Protein 1GL4 (pdb70)

InterPro domains:
  IPR000033 LDLR class B repeat [PF00058] (990-1028)
  IPR000033 LDLR class B repeat [PF00058] (1032-1071)
  IPR000033 LDLR class B repeat [PF00058] (1074-1115)
  IPR000033 LDLR class B repeat [PS51120] (988-1030)
  IPR000033 LDLR class B repeat [PS51120] (1031-1073)
  IPR000033 LDLR class B repeat [PS51120] (1074-1118)
  IPR000033 LDLR class B repeat [SM00135] (968-1010)
  IPR000033 LDLR class B repeat [SM00135] (1011-1053)
  IPR000033 LDLR class B repeat [SM00135] (1054-1098)
  IPR000033 LDLR class B repeat [SM00135] (1099-1141)
  IPR000033 LDLR class B repeat [SM00135] (1142-1181)
  IPR000152 EGF-type aspartate/asparagine hydroxylation site [PS00010] (725-736)
  IPR000152 EGF-type aspartate/asparagine hydroxylation site [PS00010] (815-826)
  IPR000716 Thyroglobulin type-1 [PF00086] (847-917)
  IPR000716 Thyroglobulin type-1 [PS00484] (872-901)
  IPR000716 Thyroglobulin type-1 [PS51162] (844-917)
  IPR000716 Thyroglobulin type-1 [SM00211] (873-921)
  IPR000716 Thyroglobulin type-1 [cd00191] (847-917)
  IPR000742 EGF-like domain [PS00022] (1230-1241)
  IPR000742 EGF-like domain [PS01186] (693-706)

GO terms:
  GO:0050840 extracellular matrix binding (F, IDA)
  GO:0005518 collagen binding (F, IDA)
  GO:0071944 cell periphery (C, IDA)
  GO:0005604 basement membrane (C, IDA)
  GO:0031012 extracellular matrix (C, IDA)
  GO:0010811 positive regulation of cell-substrate adhesion (P, IDA)
  GO:0043237 laminin-1 binding (F, IDA)
  GO:0030198 extracellular matrix organization (P, IDA)
  GO:0007160 cell-matrix adhesion (P, IDA)
  GO:0005604 basement membrane (C, TAS)
  GO:0032836 glomerular basement membrane development (P, IMP)
  GO:0005515 protein binding (F, IPI)
  GO:0005604 basement membrane (C, IPI)
  GO:0005576 extracellular region (C, TAS)
  GO:0031012 extracellular matrix (C, HDA)

Nearest PDB structures (foldseek):
  1gl4-assembly1_B  TM=1.011E+00  e=2.491E-17  Mus musculus
  5e4i-assembly1_A  TM=8.702E-01  e=8.190E-06  Mus musculus
  3kld-assembly1_A  TM=8.562E-01  e=8.646E-06  Mus musculus
  8k53-assembly1_B  TM=8.213E-01  e=1.844E-05  Homo sapiens
  8k53-assembly1_A  TM=7.957E-01  e=1.133E-05  Homo sapiens

Secondary structure (DSSP, 8-state):
-HHHHGGGS-TTEEEEE-SS-EEEEEPTTEEE-SSSEEETT-EEEEEEEEEEEEEETT-SS-EEEEEEEEEEEEETTT-EEEEEEES--HHHHGGGTT-THHHHHHHHHTPEE-TT---HHHHHTTEEEEEEEEEETTSSS-EEEEEEEE-B-TTS-EE-EEEEEEEE----TT-EEE---EEEEEEEETTEEEEEEEEEEEEE--SSTTPPPPEEEEEEEEEEEE----S--SS-PPPPSEEEEEEEEEEEEEETTTTEEEEEEEEEEE---/-EEEEEPS--EEEE-TT--EEEEEEEEESSS--EEEEEEGGGBPPPTTEEEETTEEEE-S--GGG-EEEEEEEE-SS-EEEEEEEEEE-

CATH classification: 2.40.155.10

B-factor: mean 20.67, std 9.66, range [5.15, 62.65]

Radius of gyration: 21.25 Å; Cα contacts (8 Å, |Δi|>4): 976; chains: 2; bounding box: 59×70×44 Å

Organism: Mus musculus (NCBI:txid10090)

Solvent-accessible surface area: 17102 Å² total; per-residue (Å²): 83,5,97,104,50,141,139,83,17,19,137,72,22,81,14,89,83,72,116,113,15,40,12,22,161,22,63,75,103,66,30,19,39,0,112,26,8,8,36,103,38,22,45,27,44,0,16,20,92,3,103,5,111,0,42,16,21,100,47,144,114,25,31,82,15,122,103,2,23,2,2,0,5,4,6,9,92,38,6,29,2,17,4,0,3,2,62,2,29,33,63,0,0,21,5,1,4,1,0,2,10,2,1,10,3,0,2,5,0,5,1,28,66,67,125,62,37,104,7,0,0,15,16,1,0,2,41,5,30,4,96,3,54,1,36,6,88,84,78,99,56,87,4,62,6,111,0,75,2,75,0,52,49,165,129,42,24,2,31,3,64,4,87,5,95,16,48,1,22,128,11,51,126,42,6,56,14,86,13,111,86,36,82,13,70,13,84,46,76,98,30,54,5,56,8,74,17,80,29,104,10,32,4,105,47,27,149,127,150,71,58,58,119,66,67,79,60,76,4,55,6,68,14,43,0,45,11,160,42,52,95,48,33,148,96,105,123,95,31,41,83,38,12,17,3,46,4,62,49,11,54,19,48,16,52,104,140,96,118,2,2,21,2,1,2,23,5,31,1,4,34,84,216,78,12,125,21,78,14,77,132,107,130,80,42,61,25,170,72,43,39,94,5,59,2,62,2,59,13,154,35,172,9,62,3,20,4,16,4,1,6,60,86,161,46,24,129,30,18,114,62,20,79,3,25,63,0,72,0,30,0,94,76,0,67,87,80,0,43,31,41,0,14,0,4,0,0,0,73,124,28,95,50,109,15,60,1,58,8,106,18,125

Foldseek 3Di:
DCVVPVVQFDPQWDWDAFPVGIAIGGDPQWAAGGSAIDGAQAKAKEKEWEWEFEDEAPDPHTDTDTRWIKMWIDTAQQLKIKIKIAPADLQCQQQCQVVLVVRVLVSQQRAHEDDPADGNRRVFVQAKKKWKWKDWPPGDKTKTKIKGWHHQDPVRHTYIYIYIYMYTYHADRQKHKADAKDKWKWFDDDQKIWTKDKGKIKIFAHPDPPGDDIDMTIMMMIMMMGHDHDPGDPVDDDHDRMKMKTKHPWGWDADNVRRMTMIMIGIHIGDDD/DKDKDWDPPLEDEEEAQAKDKTFMDMDDPDPDKDKDKAAPPRHHQDPQWDDDPRMIMRGRDDQVNFHKMKIWMDDPPDIDIDIGGYHYD

Sequence (362 aa):
TCANNRHQCSVHAECRDYATGFCCRCVANYTGNGRQCVAEGSPQRVNGKVKGRIFVGSSQVPVVFENTDLHSYVVMNHGRSYTAISTIPETVGYSLLPLAPIGGIIGWMFAVEQDGFKNGFSITGGEFTRQAEVTFLGHPGKLVLKQQFSGIDEHGHLTISTELEGRVPQIPYGASVHIEPYTELYHYSSSVITSSSTREYTVMEPDQDGAAPSHTHIYQWRQTITFQECAHDDARPALPSTQQLSVDSVFVLYNKEERILRYALSNSIGPVRPIMVTVEEQRSQSVRPGADVTFICTAKSKSPAYTLVWTRLHNGKLPSRAMDFNGILTIRNVQPSDAGTYVCTGSNMFAMDQGTATLHVQ

Structure (mmCIF, N/CA/C/O backbone):
data_1GL4
#
_entry.id   1GL4
#
_cell.length_a   55.920
_cell.length_b   72.300
_cell.length_c   103.930
_cell.angle_alpha   90.00
_cell.angle_beta   90.00
_cell.angle_gamma   90.00
#
_symmetry.space_group_name_H-M   'P 21 21 21'
#
loop_
_entity.id
_entity.type
_entity.pdbx_description
1 polymer NIDOGEN-1
2 polymer 'BASEMENT MEMBRANE-SPECIFIC HEPARAN SULFATE PROTEOGLYCAN CORE PROTEIN'
3 non-polymer 'ZINC ION'
4 non-polymer '4-(2-HYDROXYETHYL)-1-PIPERAZINE ETHANESULFONIC ACID'
5 water water
#
loop_
_atom_site.group_PDB
_atom_site.id
_atom_site.type_symbol
_atom_site.label_atom_id
_atom_site.label_alt_id
_atom_site.label_comp_id
_atom_site.label_asym_id
_atom_site.label_entity_id
_atom_site.label_seq_id
_atom_site.pdbx_PDB_ins_code
_atom_site.Cartn_x
_atom_site.Cartn_y
_atom_site.Cartn_z
_atom_site.occupancy
_atom_site.B_iso_or_equiv
_atom_site.auth_seq_id
_atom_site.auth_comp_id
_atom_site.auth_asym_id
_atom_site.auth_atom_id
_atom_site.pdbx_PDB_model_num
ATOM 1 N N . THR A 1 7 ? 12.720 -14.015 41.278 1.00 42.08 359 THR A N 1
ATOM 2 C CA . THR A 1 7 ? 11.231 -13.904 41.302 1.00 42.41 359 THR A CA 1
ATOM 3 C C . THR A 1 7 ? 10.764 -12.955 42.406 1.00 42.33 359 THR A C 1
ATOM 4 O O . THR A 1 7 ? 11.543 -12.562 43.275 1.00 42.55 359 THR A O 1
ATOM 8 N N . CYS A 1 8 ? 9.486 -12.594 42.367 1.00 42.56 360 CYS A N 1
ATOM 9 C CA . CYS A 1 8 ? 8.924 -11.691 43.362 1.00 43.70 360 CYS A CA 1
ATOM 10 C C . CYS A 1 8 ? 9.000 -12.287 44.760 1.00 45.32 360 CYS A C 1
ATOM 11 O O . CYS A 1 8 ? 9.440 -11.626 45.702 1.00 45.76 360 CYS A O 1
ATOM 14 N N . ALA A 1 9 ? 8.579 -13.540 44.889 1.00 46.84 361 ALA A N 1
ATOM 15 C CA . ALA A 1 9 ? 8.597 -14.226 46.175 1.00 48.40 361 ALA A CA 1
ATOM 16 C C . ALA A 1 9 ? 9.968 -14.142 46.843 1.00 49.54 361 ALA A C 1
ATOM 17 O O . ALA A 1 9 ? 10.084 -14.289 48.059 1.00 49.81 361 ALA A O 1
ATOM 19 N N . ASN A 1 10 ? 11.005 -13.896 46.048 1.00 51.06 362 ASN A N 1
ATOM 20 C CA . ASN A 1 10 ? 12.360 -13.808 46.580 1.00 52.16 362 ASN A CA 1
ATOM 21 C C . ASN A 1 10 ? 12.924 -12.392 46.633 1.00 52.35 362 ASN A C 1
ATOM 22 O O . ASN A 1 10 ? 13.696 -12.064 47.535 1.00 52.45 362 ASN A O 1
ATOM 27 N N . ASN A 1 11 ? 12.541 -11.550 45.676 1.00 52.09 363 ASN A N 1
ATOM 28 C CA . ASN A 1 11 ? 13.066 -10.190 45.638 1.00 52.00 363 ASN A CA 1
ATOM 29 C C . ASN A 1 11 ? 12.040 -9.064 45.534 1.00 51.24 363 ASN A C 1
ATOM 30 O O . ASN A 1 11 ? 12.250 -8.093 44.806 1.00 51.28 363 ASN A O 1
ATOM 35 N N . ARG A 1 12 ? 10.936 -9.184 46.261 1.00 50.38 364 ARG A N 1
ATOM 36 C CA . ARG A 1 12 ? 9.917 -8.141 46.247 1.00 49.52 364 ARG A CA 1
ATOM 37 C C . ARG A 1 12 ? 10.491 -6.869 46.866 1.00 48.28 364 ARG A C 1
ATOM 38 O O . ARG A 1 12 ? 10.137 -5.759 46.470 1.00 47.77 364 ARG A O 1
ATOM 46 N N . HIS A 1 13 ? 11.383 -7.044 47.836 1.00 46.71 365 HIS A N 1
ATOM 47 C CA . HIS A 1 13 ? 12.003 -5.919 48.530 1.00 45.28 365 HIS A CA 1
ATOM 48 C C . HIS A 1 13 ? 12.770 -4.995 47.587 1.00 43.09 365 HIS A C 1
ATOM 49 O O . HIS A 1 13 ? 13.123 -3.875 47.955 1.00 42.52 365 HIS A O 1
ATOM 56 N N . GLN A 1 14 ? 13.036 -5.471 46.375 1.00 41.07 366 GLN A N 1
ATOM 57 C CA . GLN A 1 14 ? 13.757 -4.673 45.390 1.00 39.79 366 GLN A CA 1
ATOM 58 C C . GLN A 1 14 ? 12.864 -3.551 44.869 1.00 36.84 366 GLN A C 1
ATOM 59 O O . GLN A 1 14 ? 13.348 -2.524 44.394 1.00 36.08 366 GLN A O 1
ATOM 65 N N . CYS A 1 15 ? 11.555 -3.759 44.966 1.00 33.50 367 CYS A N 1
ATOM 66 C CA . CYS A 1 15 ? 10.579 -2.783 44.501 1.00 30.47 367 CYS A CA 1
ATOM 67 C C . CYS A 1 15 ? 10.272 -1.710 45.543 1.00 29.16 367 CYS A C 1
ATOM 68 O O . CYS A 1 15 ? 10.558 -1.871 46.730 1.00 28.45 367 CYS A O 1
ATOM 71 N N . SER A 1 16 ? 9.686 -0.610 45.081 1.00 27.06 368 SER A N 1
ATOM 72 C CA . SER A 1 16 ? 9.290 0.478 45.964 1.00 25.30 368 SER A CA 1
ATOM 73 C C . SER A 1 16 ? 8.091 -0.043 46.751 1.00 24.52 368 SER A C 1
ATOM 74 O O . SER A 1 16 ? 7.366 -0.913 46.267 1.00 20.55 368 SER A O 1
ATOM 77 N N . VAL A 1 17 ? 7.879 0.471 47.957 1.00 23.71 369 VAL A N 1
ATOM 78 C CA . VAL A 1 17 ? 6.738 0.023 48.751 1.00 25.80 369 VAL A CA 1
ATOM 79 C C . VAL A 1 17 ? 5.451 0.471 48.066 1.00 25.12 369 VAL A C 1
ATOM 80 O O . VAL A 1 17 ? 4.376 -0.070 48.321 1.00 26.09 369 VAL A O 1
ATOM 84 N N . HIS A 1 18 ? 5.571 1.457 47.183 1.00 23.85 370 HIS A N 1
ATOM 85 C CA . HIS A 1 18 ? 4.418 1.974 46.458 1.00 22.96 370 HIS A CA 1
ATOM 86 C C . HIS A 1 18 ? 4.317 1.341 45.072 1.00 23.71 370 HIS A C 1
ATOM 87 O O . HIS A 1 18 ? 3.708 1.913 44.165 1.00 22.19 370 HIS A O 1
ATOM 94 N N . ALA A 1 19 ? 4.905 0.157 44.910 1.00 24.30 371 ALA A N 1
ATOM 95 C CA . ALA A 1 19 ? 4.880 -0.524 43.619 1.00 25.95 371 ALA A CA 1
ATOM 96 C C . ALA A 1 19 ? 4.439 -1.987 43.695 1.00 27.85 371 ALA A C 1
ATOM 97 O O . ALA A 1 19 ? 4.438 -2.595 44.762 1.00 27.71 371 ALA A O 1
ATOM 99 N N . GLU A 1 20 ? 4.063 -2.533 42.543 1.00 30.07 372 GLU A N 1
ATOM 100 C CA . GLU A 1 20 ? 3.635 -3.924 42.430 1.00 33.58 372 GLU A CA 1
ATOM 101 C C . GLU A 1 20 ? 4.726 -4.737 41.741 1.00 34.40 372 GLU A C 1
ATOM 102 O O . GLU A 1 20 ? 5.429 -4.227 40.867 1.00 33.39 372 GLU A O 1
ATOM 108 N N . CYS A 1 21 ? 4.858 -6.002 42.129 1.00 35.23 373 CYS A N 1
ATOM 109 C CA . CYS A 1 21 ? 5.854 -6.884 41.532 1.00 35.82 373 CYS A CA 1
ATOM 110 C C . CYS A 1 21 ? 5.153 -7.901 40.640 1.00 36.67 373 CYS A C 1
ATOM 111 O O . CYS A 1 21 ? 4.060 -8.361 40.959 1.00 36.33 373 CYS A O 1
ATOM 114 N N . ARG A 1 22 ? 5.779 -8.246 39.520 1.00 37.29 374 ARG A N 1
ATOM 115 C CA . ARG A 1 22 ? 5.199 -9.215 38.598 1.00 39.05 374 ARG A CA 1
ATOM 116 C C . ARG A 1 22 ? 6.294 -10.121 38.051 1.00 39.33 374 ARG A C 1
ATOM 117 O O . ARG A 1 22 ? 7.385 -9.658 37.718 1.00 38.78 374 ARG A O 1
ATOM 125 N N . ASP A 1 23 ? 6.003 -11.415 37.964 1.00 38.94 375 ASP A N 1
ATOM 126 C CA . ASP A 1 23 ? 6.979 -12.374 37.463 1.00 38.81 375 ASP A CA 1
ATOM 127 C C . ASP A 1 23 ? 6.854 -12.610 35.963 1.00 38.89 375 ASP A C 1
ATOM 128 O O . ASP A 1 23 ? 5.769 -12.515 35.390 1.00 39.38 375 ASP A O 1
ATOM 133 N N . TYR A 1 24 ? 7.984 -12.909 35.334 1.00 38.53 376 TYR A N 1
ATOM 134 C CA . TYR A 1 24 ? 8.025 -13.179 33.905 1.00 38.61 376 TYR A CA 1
ATOM 135 C C . TYR A 1 24 ? 8.969 -14.344 33.651 1.00 38.23 376 TYR A C 1
ATOM 136 O O . TYR A 1 24 ? 9.684 -14.784 34.553 1.00 38.20 376 TYR A O 1
ATOM 145 N N . ALA A 1 25 ? 8.971 -14.837 32.418 1.00 38.24 377 ALA A N 1
ATOM 146 C CA . ALA A 1 25 ? 9.815 -15.960 32.042 1.00 37.57 377 ALA A CA 1
ATOM 147 C C . ALA A 1 25 ? 11.240 -15.838 32.574 1.00 37.75 377 ALA A C 1
ATOM 148 O O . ALA A 1 25 ? 11.717 -16.715 33.296 1.00 37.26 377 ALA A O 1
ATOM 150 N N . THR A 1 26 ? 11.907 -14.742 32.228 1.00 36.47 378 THR A N 1
ATOM 151 C CA . THR A 1 26 ? 13.290 -14.519 32.637 1.00 36.37 378 THR A CA 1
ATOM 152 C C . THR A 1 26 ? 13.494 -13.790 33.961 1.00 36.04 378 THR A C 1
ATOM 153 O O . THR A 1 26 ? 14.599 -13.795 34.508 1.00 36.01 378 THR A O 1
ATOM 157 N N . GLY A 1 27 ? 12.445 -13.156 34.474 1.00 34.51 379 GLY A N 1
ATOM 158 C CA . GLY A 1 27 ? 12.585 -12.443 35.731 1.00 33.16 379 GLY A CA 1
ATOM 159 C C . GLY A 1 27 ? 11.372 -11.618 36.100 1.00 31.05 379 GLY A C 1
ATOM 160 O O . GLY A 1 27 ? 10.307 -11.768 35.507 1.00 31.77 379 GLY A O 1
ATOM 161 N N . PHE A 1 28 ? 11.532 -10.740 37.084 1.00 30.48 380 PHE A N 1
ATOM 162 C CA . PHE A 1 28 ? 10.435 -9.892 37.534 1.00 28.91 380 PHE A CA 1
ATOM 163 C C . PHE A 1 28 ? 10.729 -8.413 37.289 1.00 27.69 380 PHE A C 1
ATOM 164 O O . PHE A 1 28 ? 11.880 -8.025 37.085 1.00 25.28 380 PHE A O 1
ATOM 172 N N . CYS A 1 29 ? 9.673 -7.602 37.319 1.00 26.78 381 CYS A N 1
ATOM 173 C CA . CYS A 1 29 ? 9.771 -6.157 37.139 1.00 27.54 381 CYS A CA 1
ATOM 174 C C . CYS A 1 29 ? 8.833 -5.466 38.132 1.00 27.89 381 CYS A C 1
ATOM 175 O O . CYS A 1 29 ? 7.834 -6.050 38.566 1.00 26.74 381 CYS A O 1
ATOM 178 N N . CYS A 1 30 ? 9.162 -4.224 38.480 1.00 27.32 382 CYS A N 1
ATOM 179 C CA . CYS A 1 30 ? 8.369 -3.431 39.418 1.00 27.05 382 CYS A CA 1
ATOM 180 C C . CYS A 1 30 ? 7.591 -2.349 38.671 1.00 27.10 382 CYS A C 1
ATOM 181 O O . CYS A 1 30 ? 8.012 -1.895 37.602 1.00 25.43 382 CYS A O 1
ATOM 184 N N . ARG A 1 31 ? 6.469 -1.924 39.244 1.00 24.97 383 ARG A N 1
ATOM 185 C CA . ARG A 1 31 ? 5.645 -0.889 38.627 1.00 25.80 383 ARG A CA 1
ATOM 186 C C . ARG A 1 31 ? 4.902 -0.094 39.703 1.00 24.67 383 ARG A C 1
ATOM 187 O O . ARG A 1 31 ? 4.259 -0.681 40.571 1.00 22.83 383 ARG A O 1
ATOM 195 N N . CYS A 1 32 ? 4.996 1.236 39.647 1.00 22.56 384 CYS A N 1
ATOM 196 C CA . CYS A 1 32 ? 4.321 2.085 40.629 1.00 21.67 384 CYS A CA 1
ATOM 197 C C . CYS A 1 32 ? 2.807 1.916 40.535 1.00 21.36 384 CYS A C 1
ATOM 198 O O . CYS A 1 32 ? 2.252 1.788 39.440 1.00 18.27 384 CYS A O 1
ATOM 201 N N . VAL A 1 33 ? 2.145 1.925 41.687 1.00 21.38 385 VAL A N 1
ATOM 202 C CA . VAL A 1 33 ? 0.693 1.783 41.735 1.00 23.84 385 VAL A CA 1
ATOM 203 C C . VAL A 1 33 ? 0.013 3.097 41.354 1.00 23.71 385 VAL A C 1
ATOM 204 O O . VAL A 1 33 ? 0.663 4.141 41.273 1.00 23.32 385 VAL A O 1
ATOM 208 N N . ALA A 1 34 ? -1.295 3.035 41.116 1.00 23.05 386 ALA A N 1
ATOM 209 C CA . ALA A 1 34 ? -2.076 4.205 40.735 1.00 23.32 386 ALA A CA 1
ATOM 210 C C . ALA A 1 34 ? -1.846 5.397 41.664 1.00 22.53 386 ALA A C 1
ATOM 211 O O . ALA A 1 34 ? -1.754 5.243 42.883 1.00 22.69 386 ALA A O 1
ATOM 213 N N . ASN A 1 35 ? -1.743 6.580 41.065 1.00 22.50 387 ASN A N 1
ATOM 214 C CA . ASN A 1 35 ? -1.534 7.831 41.786 1.00 22.02 387 ASN A CA 1
ATOM 215 C C . ASN A 1 35 ? -0.093 8.065 42.258 1.00 22.09 387 ASN A C 1
ATOM 216 O O . ASN A 1 35 ? 0.180 8.944 43.090 1.00 18.40 387 ASN A O 1
ATOM 221 N N . TYR A 1 36 ? 0.823 7.272 41.715 1.00 19.78 388 TYR A N 1
ATOM 222 C CA . TYR A 1 36 ? 2.245 7.405 42.014 1.00 19.35 388 TYR A CA 1
ATOM 223 C C . TYR A 1 36 ? 2.976 7.348 40.674 1.00 18.86 388 TYR A C 1
ATOM 224 O O . TYR A 1 36 ? 2.490 6.717 39.734 1.00 17.63 388 TYR A O 1
ATOM 233 N N . THR A 1 37 ? 4.118 8.024 40.569 1.00 18.54 389 THR A N 1
ATOM 234 C CA . THR A 1 37 ? 4.882 7.996 39.321 1.00 19.17 389 THR A CA 1
ATOM 235 C C . THR A 1 37 ? 6.310 7.543 39.605 1.00 16.35 389 THR A C 1
ATOM 236 O O . THR A 1 37 ? 6.816 7.720 40.714 1.00 12.78 389 THR A O 1
ATOM 240 N N . GLY A 1 38 ? 6.950 6.950 38.600 1.00 14.71 390 GLY A N 1
ATOM 241 C CA . GLY A 1 38 ? 8.306 6.460 38.767 1.00 13.91 390 GLY A CA 1
ATOM 242 C C . GLY A 1 38 ? 8.531 5.213 37.931 1.00 14.37 390 GLY A C 1
ATOM 243 O O . GLY A 1 38 ? 7.731 4.907 37.050 1.00 12.94 390 GLY A O 1
ATOM 244 N N . ASN A 1 39 ? 9.601 4.477 38.217 1.00 16.72 391 ASN A N 1
ATOM 245 C CA . ASN A 1 39 ? 9.911 3.269 37.454 1.00 18.72 391 ASN A CA 1
ATOM 246 C C . ASN A 1 39 ? 9.728 1.957 38.217 1.00 19.07 391 ASN A C 1
ATOM 247 O O . ASN A 1 39 ? 10.292 0.935 37.831 1.00 21.32 391 ASN A O 1
ATOM 252 N N . GLY A 1 40 ? 8.951 1.972 39.295 1.00 20.07 392 GLY A N 1
ATOM 253 C CA . GLY A 1 40 ? 8.743 0.744 40.048 1.00 19.03 392 GLY A CA 1
ATOM 254 C C . GLY A 1 40 ? 9.709 0.574 41.206 1.00 19.93 392 GLY A C 1
ATOM 255 O O . GLY A 1 40 ? 9.299 0.211 42.312 1.00 19.69 392 GLY A O 1
ATOM 256 N N . ARG A 1 41 ? 10.994 0.820 40.955 1.00 19.82 393 ARG A N 1
ATOM 257 C CA . ARG A 1 41 ? 12.013 0.713 41.995 1.00 20.13 393 ARG A CA 1
ATOM 258 C C . ARG A 1 41 ? 11.962 1.956 42.878 1.00 20.07 393 ARG A C 1
ATOM 259 O O . ARG A 1 41 ? 12.303 1.909 44.061 1.00 20.10 393 ARG A O 1
ATOM 267 N N . GLN A 1 42 ? 11.531 3.065 42.282 1.00 18.38 394 GLN A N 1
ATOM 268 C CA . GLN A 1 42 ? 11.415 4.349 42.972 1.00 18.39 394 GLN A CA 1
ATOM 269 C C . GLN A 1 42 ? 10.086 4.975 42.534 1.00 17.92 394 GLN A C 1
ATOM 270 O O . GLN A 1 42 ? 9.805 5.068 41.331 1.00 16.73 394 GLN A O 1
ATOM 276 N N . CYS A 1 43 ? 9.272 5.397 43.499 1.00 17.41 395 CYS A N 1
ATOM 277 C CA . CYS A 1 43 ? 7.973 6.002 43.196 1.00 16.60 395 CYS A CA 1
ATOM 278 C C . CYS A 1 43 ? 7.673 7.177 44.128 1.00 17.50 395 CYS A C 1
ATOM 279 O O . CYS A 1 43 ? 8.073 7.162 45.288 1.00 18.56 395 CYS A O 1
ATOM 282 N N . VAL A 1 44 ? 6.978 8.192 43.610 1.00 16.05 396 VAL A N 1
ATOM 283 C CA . VAL A 1 44 ? 6.583 9.356 44.409 1.00 15.61 396 VAL A CA 1
ATOM 284 C C . VAL A 1 44 ? 5.119 9.682 44.101 1.00 16.29 396 VAL A C 1
ATOM 285 O O . VAL A 1 44 ? 4.642 9.445 42.989 1.00 14.19 396 VAL A O 1
ATOM 289 N N . ALA A 1 45 ? 4.404 10.210 45.092 1.00 16.66 397 ALA A N 1
ATOM 290 C CA . ALA A 1 45 ? 2.994 10.553 44.929 1.00 17.67 397 ALA A CA 1
ATOM 291 C C . ALA A 1 45 ? 2.774 11.712 43.966 1.00 18.16 397 ALA A C 1
ATOM 292 O O . ALA A 1 45 ? 3.524 12.685 43.974 1.00 18.62 397 ALA A O 1
ATOM 294 N N . GLU A 1 46 ? 1.734 11.609 43.145 1.00 19.31 398 GLU A N 1
ATOM 295 C CA . GLU A 1 46 ? 1.420 12.664 42.190 1.00 20.10 398 GLU A CA 1
ATOM 296 C C . GLU A 1 46 ? 1.093 13.964 42.928 1.00 19.42 398 GLU A C 1
ATOM 297 O O . GLU A 1 46 ? 0.510 13.932 44.014 1.00 17.29 398 GLU A O 1
ATOM 303 N N . GLY A 1 47 ? 1.486 15.095 42.339 1.00 16.16 399 GLY A N 1
ATOM 304 C CA . GLY A 1 47 ? 1.229 16.403 42.929 1.00 16.23 399 GLY A CA 1
ATOM 305 C C . GLY A 1 47 ? 1.965 16.739 44.221 1.00 15.93 399 GLY A C 1
ATOM 306 O O . GLY A 1 47 ? 1.676 17.750 44.872 1.00 15.73 399 GLY A O 1
ATOM 307 N N . SER A 1 48 ? 2.936 15.914 44.590 1.00 14.64 400 SER A N 1
ATOM 308 C CA . SER A 1 48 ? 3.674 16.128 45.828 1.00 13.66 400 SER A CA 1
ATOM 309 C C . SER A 1 48 ? 4.982 16.899 45.681 1.00 13.73 400 SER A C 1
ATOM 310 O O . SER A 1 48 ? 5.633 16.854 44.631 1.00 13.99 400 SER A O 1
ATOM 313 N N . PRO A 1 49 ? 5.376 17.633 46.736 1.00 13.69 401 PRO A N 1
ATOM 314 C CA . PRO A 1 49 ? 6.629 18.396 46.713 1.00 13.94 401 PRO A CA 1
ATOM 315 C C . PRO A 1 49 ? 7.755 17.369 46.885 1.00 14.00 401 PRO A C 1
ATOM 316 O O . PRO A 1 49 ? 7.579 16.370 47.595 1.00 13.49 401 PRO A O 1
ATOM 320 N N . GLN A 1 50 ? 8.895 17.599 46.238 1.00 12.84 402 GLN A N 1
ATOM 321 C CA . GLN A 1 50 ? 10.038 16.693 46.359 1.00 13.81 402 GLN A CA 1
ATOM 322 C C . GLN A 1 50 ? 11.315 17.512 46.491 1.00 15.10 402 GLN A C 1
ATOM 323 O O . GLN A 1 50 ? 11.409 18.618 45.956 1.00 14.71 402 GLN A O 1
ATOM 329 N N . ARG A 1 51 ? 12.292 16.967 47.209 1.00 16.04 403 ARG A N 1
ATOM 330 C CA . ARG A 1 51 ? 13.563 17.650 47.404 1.00 18.31 403 ARG A CA 1
ATOM 331 C C . ARG A 1 51 ? 14.730 16.790 46.933 1.00 18.91 403 ARG A C 1
ATOM 332 O O . ARG A 1 51 ? 14.694 15.567 47.054 1.00 17.42 403 ARG A O 1
ATOM 340 N N . VAL A 1 52 ? 15.753 17.442 46.380 1.00 18.10 404 VAL A N 1
ATOM 341 C CA . VAL A 1 52 ? 16.949 16.763 45.892 1.00 17.69 404 VAL A CA 1
ATOM 342 C C . VAL A 1 52 ? 18.153 17.364 46.624 1.00 18.69 404 VAL A C 1
ATOM 343 O O . VAL A 1 52 ? 18.299 18.585 46.681 1.00 18.09 404 VAL A O 1
ATOM 347 N N . ASN A 1 53 ? 19.008 16.509 47.183 1.00 17.60 405 ASN A N 1
ATOM 348 C CA . ASN A 1 53 ? 20.182 16.969 47.922 1.00 17.06 405 ASN A CA 1
ATOM 349 C C . ASN A 1 53 ? 21.460 16.249 47.510 1.00 16.56 405 ASN A C 1
ATOM 350 O O . ASN A 1 53 ? 21.435 15.073 47.140 1.00 14.42 405 ASN A O 1
ATOM 355 N N . GLY A 1 54 ? 22.581 16.957 47.596 1.00 15.02 406 GLY A N 1
ATOM 356 C CA . GLY A 1 54 ? 23.854 16.362 47.241 1.00 15.48 406 GLY A CA 1
ATOM 357 C C . GLY A 1 54 ? 25.016 17.322 47.418 1.00 14.24 406 GLY A C 1
ATOM 358 O O . GLY A 1 54 ? 24.836 18.468 47.828 1.00 12.40 406 GLY A O 1
ATOM 359 N N . LYS A 1 55 ? 26.214 16.848 47.101 1.00 13.50 407 LYS A N 1
ATOM 360 C CA . LYS A 1 55 ? 27.421 17.653 47.223 1.00 13.52 407 LYS A CA 1
ATOM 361 C C . LYS A 1 55 ? 27.959 18.052 45.853 1.00 13.35 407 LYS A C 1
ATOM 362 O O . LYS A 1 55 ? 27.685 17.393 44.844 1.00 12.64 407 LYS A O 1
ATOM 368 N N . VAL A 1 56 ? 28.728 19.137 45.828 1.00 12.88 408 VAL A N 1
ATOM 369 C CA . VAL A 1 56 ? 29.314 19.633 44.594 1.00 12.99 408 VAL A CA 1
ATOM 370 C C . VAL A 1 56 ? 30.795 19.936 44.791 1.00 14.08 408 VAL A C 1
ATOM 371 O O . VAL A 1 56 ? 31.175 20.604 45.755 1.00 15.57 408 VAL A O 1
ATOM 375 N N . LYS A 1 57 ? 31.628 19.436 43.883 1.00 13.29 409 LYS A N 1
ATOM 376 C CA . LYS A 1 57 ? 33.062 19.704 43.951 1.00 15.58 409 LYS A CA 1
ATOM 377 C C . LYS A 1 57 ? 33.498 20.166 42.571 1.00 14.74 409 LYS A C 1
ATOM 378 O O . LYS A 1 57 ? 32.989 19.684 41.555 1.00 14.80 409 LYS A O 1
ATOM 384 N N . GLY A 1 58 ? 34.434 21.105 42.532 1.00 14.54 410 GLY A N 1
ATOM 385 C CA . GLY A 1 58 ? 34.900 21.600 41.254 1.00 15.75 410 GLY A CA 1
ATOM 386 C C . GLY A 1 58 ? 36.356 22.032 41.222 1.00 15.72 410 GLY A C 1
ATOM 387 O O . GLY A 1 58 ? 36.963 22.322 42.253 1.00 13.13 410 GLY A O 1
ATOM 388 N N . ARG A 1 59 ? 36.904 22.048 40.013 1.00 15.64 411 ARG A N 1
ATOM 389 C CA . ARG A 1 59 ? 38.279 22.461 39.736 1.00 17.20 411 ARG A CA 1
ATOM 390 C C . ARG A 1 59 ? 38.090 23.230 38.433 1.00 16.50 411 ARG A C 1
ATOM 391 O O . ARG A 1 59 ? 38.113 22.646 37.348 1.00 16.27 411 ARG A O 1
ATOM 399 N N . ILE A 1 60 ? 37.889 24.538 38.546 1.00 14.81 412 ILE A N 1
ATOM 400 C CA . ILE A 1 60 ? 37.613 25.364 37.377 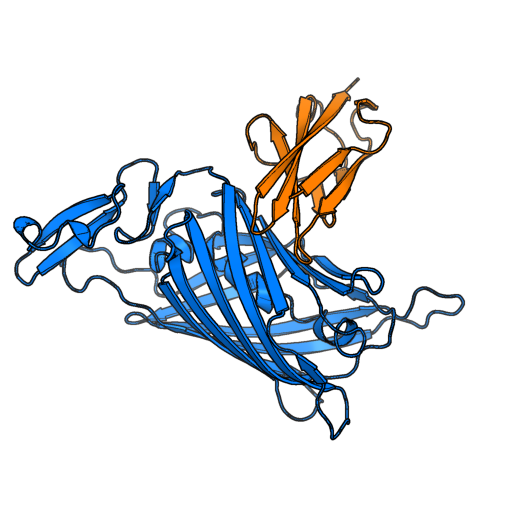1.00 15.00 412 ILE A CA 1
ATOM 401 C C . ILE A 1 60 ? 38.546 26.538 37.099 1.00 13.55 412 ILE A C 1
ATOM 402 O O . ILE A 1 60 ? 38.741 27.407 37.950 1.00 13.00 412 ILE A O 1
ATOM 407 N N . PHE A 1 61 ? 39.101 26.565 35.890 1.00 15.10 413 PHE A N 1
ATOM 408 C CA . PHE A 1 61 ? 39.974 27.659 35.471 1.00 14.71 413 PHE A CA 1
ATOM 409 C C . PHE A 1 61 ? 39.067 28.758 34.899 1.00 14.45 413 PHE A C 1
ATOM 410 O O . PHE A 1 61 ? 38.235 28.481 34.037 1.00 14.95 413 PHE A O 1
ATOM 418 N N . VAL A 1 62 ? 39.219 29.990 35.377 1.00 14.18 414 VAL A N 1
ATOM 419 C CA . VAL A 1 62 ? 38.406 31.106 34.888 1.00 14.22 414 VAL A CA 1
ATOM 420 C C . VAL A 1 62 ? 39.197 31.982 33.913 1.00 14.51 414 VAL A C 1
ATOM 421 O O . VAL A 1 62 ? 40.338 32.371 34.191 1.00 13.42 414 VAL A O 1
ATOM 425 N N . GLY A 1 63 ? 38.588 32.294 32.772 1.00 13.91 415 GLY A N 1
ATOM 426 C CA . GLY A 1 63 ? 39.253 33.124 31.781 1.00 15.18 415 GLY A CA 1
ATOM 427 C C . GLY A 1 63 ? 40.578 32.544 31.313 1.00 17.49 415 GLY A C 1
ATOM 428 O O . GLY A 1 63 ? 40.621 31.436 30.780 1.00 15.74 415 GLY A O 1
ATOM 429 N N . SER A 1 64 ? 41.665 33.279 31.522 1.00 18.16 416 SER A N 1
ATOM 430 C CA . SER A 1 64 ? 42.982 32.817 31.092 1.00 19.67 416 SER A CA 1
ATOM 431 C C . SER A 1 64 ? 43.862 32.380 32.260 1.00 20.15 416 SER A C 1
ATOM 432 O O . SER A 1 64 ? 45.064 32.167 32.092 1.00 21.34 416 SER A O 1
ATOM 435 N N . SER A 1 65 ? 43.268 32.245 33.440 1.00 17.95 417 SER A N 1
ATOM 436 C CA . SER A 1 65 ? 44.020 31.849 34.624 1.00 19.39 417 SER A CA 1
ATOM 437 C C . SER A 1 65 ? 44.654 30.466 34.491 1.00 19.51 417 SER A C 1
ATOM 438 O O . SER A 1 65 ? 44.045 29.546 33.950 1.00 19.35 417 SER A O 1
ATOM 441 N N . GLN A 1 66 ? 45.883 30.330 34.985 1.00 20.78 418 GLN A N 1
ATOM 442 C CA . GLN A 1 66 ? 46.594 29.055 34.940 1.00 21.77 418 GLN A CA 1
ATOM 443 C C . GLN A 1 66 ? 46.440 28.313 36.267 1.00 20.52 418 GLN A C 1
ATOM 444 O O . GLN A 1 66 ? 46.921 27.194 36.424 1.00 21.63 418 GLN A O 1
ATOM 450 N N . VAL A 1 67 ? 45.775 28.949 37.224 1.00 20.31 419 VAL A N 1
ATOM 451 C CA . VAL A 1 67 ? 45.521 28.342 38.528 1.00 18.92 419 VAL A CA 1
ATOM 452 C C . VAL A 1 67 ? 44.004 28.229 38.661 1.00 18.01 419 VAL A C 1
ATOM 453 O O . VAL A 1 67 ? 43.282 29.212 38.512 1.00 16.08 419 VAL A O 1
ATOM 457 N N . PRO A 1 68 ? 43.498 27.027 38.949 1.00 17.08 420 PRO A N 1
ATOM 458 C CA . PRO A 1 68 ? 42.050 26.874 3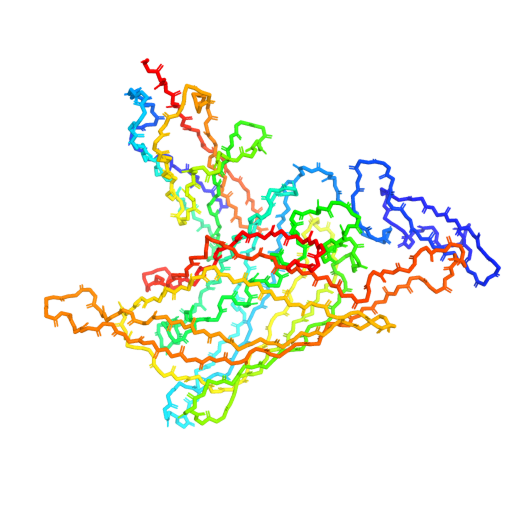9.072 1.00 15.80 420 PRO A CA 1
ATOM 459 C C . PRO A 1 68 ? 41.463 27.187 40.442 1.00 16.91 420 PRO A C 1
ATOM 460 O O . PRO A 1 68 ? 42.163 27.165 41.456 1.00 17.59 420 PRO A O 1
ATOM 464 N N . VAL A 1 69 ? 40.171 27.497 40.456 1.00 15.71 421 VAL A N 1
ATOM 465 C CA . VAL A 1 69 ? 39.461 27.742 41.704 1.00 16.20 421 VAL A CA 1
ATOM 466 C C . VAL A 1 69 ? 38.975 26.345 42.082 1.00 16.83 421 VAL A C 1
ATOM 467 O O . VAL A 1 69 ? 38.379 25.646 41.260 1.00 15.64 421 VAL A O 1
ATOM 471 N N . VAL A 1 70 ? 39.243 25.936 43.314 1.00 16.72 422 VAL A N 1
ATOM 472 C CA . VAL A 1 70 ? 38.856 24.611 43.767 1.00 18.38 422 VAL A CA 1
ATOM 473 C C . VAL A 1 70 ? 37.922 24.664 44.961 1.00 18.72 422 VAL A C 1
ATOM 474 O O . VAL A 1 70 ? 38.157 25.406 45.911 1.00 19.62 422 VAL A O 1
ATOM 478 N N . PHE A 1 71 ? 36.846 23.892 44.903 1.00 19.00 423 PHE A N 1
ATOM 479 C CA . PHE A 1 71 ? 35.922 23.841 46.020 1.00 19.48 423 PHE A CA 1
ATOM 480 C C . PHE A 1 71 ? 35.364 22.435 46.175 1.00 21.44 423 PHE A C 1
ATOM 481 O O . PHE A 1 71 ? 35.083 21.746 45.197 1.00 22.27 423 PHE A O 1
ATOM 489 N N . GLU A 1 72 ? 35.250 22.003 47.421 1.00 22.10 424 GLU A N 1
ATOM 490 C CA . GLU A 1 72 ? 34.737 20.681 47.731 1.00 24.55 424 GLU A CA 1
ATOM 491 C C . GLU A 1 72 ? 33.760 20.805 48.892 1.00 24.18 424 GLU A C 1
ATOM 492 O O . GLU A 1 72 ? 33.817 21.764 49.664 1.00 23.33 424 GLU A O 1
ATOM 498 N N . ASN A 1 73 ? 32.850 19.846 48.993 1.00 24.61 425 ASN A N 1
ATOM 499 C CA . ASN A 1 73 ? 31.857 19.832 50.059 1.00 25.19 425 ASN A CA 1
ATOM 500 C C . ASN A 1 73 ? 30.823 20.957 49.965 1.00 22.90 425 ASN A C 1
ATOM 501 O O . ASN A 1 73 ? 30.216 21.331 50.969 1.00 22.77 425 ASN A O 1
ATOM 506 N N . THR A 1 74 ? 30.631 21.503 48.768 1.00 18.96 426 THR A N 1
ATOM 507 C CA . THR A 1 74 ? 29.631 22.549 48.561 1.00 17.14 426 THR A CA 1
ATOM 508 C C . THR A 1 74 ? 28.275 21.841 48.475 1.00 15.58 426 THR A C 1
ATOM 509 O O . THR A 1 74 ? 28.182 20.759 47.890 1.00 13.61 426 THR A O 1
ATOM 513 N N . ASP A 1 75 ? 27.238 22.442 49.061 1.00 14.87 427 ASP A N 1
ATOM 514 C CA . ASP A 1 75 ? 25.893 21.854 49.060 1.00 13.16 427 ASP A CA 1
ATOM 515 C C . ASP A 1 75 ? 25.003 22.248 47.881 1.00 13.66 427 ASP A C 1
ATOM 516 O O . ASP A 1 75 ? 25.067 23.376 47.392 1.00 12.27 427 ASP A O 1
ATOM 521 N N . LEU A 1 76 ? 24.166 21.309 47.443 1.00 11.66 428 LEU A N 1
ATOM 522 C CA . LEU A 1 76 ? 23.197 21.563 46.377 1.00 12.57 428 LEU A CA 1
ATOM 523 C C . LEU A 1 76 ? 21.843 21.132 46.935 1.00 12.75 428 LEU A C 1
ATOM 524 O O . LEU A 1 76 ? 21.702 20.013 47.435 1.00 12.76 428 LEU A O 1
ATOM 529 N N . HIS A 1 77 ? 20.863 22.031 46.881 1.00 11.49 429 HIS A N 1
ATOM 530 C CA . HIS A 1 77 ? 19.514 21.747 47.361 1.00 12.19 429 HIS A CA 1
ATOM 531 C C . HIS A 1 77 ? 18.527 22.185 46.275 1.00 12.22 429 HIS A C 1
ATOM 532 O O . HIS A 1 77 ? 18.578 23.321 45.798 1.00 11.23 429 HIS A O 1
ATOM 539 N N . SER A 1 78 ? 17.629 21.289 45.882 1.00 11.04 430 SER A N 1
ATOM 540 C CA . SER A 1 78 ? 16.666 21.612 44.838 1.00 11.87 430 SER A CA 1
ATOM 541 C C . SER A 1 78 ? 15.244 21.252 45.285 1.00 11.24 430 SER A C 1
ATOM 542 O O . SER A 1 78 ? 15.043 20.262 45.987 1.00 12.43 430 SER A O 1
ATOM 545 N N . TYR A 1 79 ? 14.269 22.061 44.875 1.00 10.62 431 TYR A N 1
ATOM 546 C CA . TYR A 1 79 ? 12.861 21.870 45.241 1.00 10.97 431 TYR A CA 1
ATOM 547 C C . TYR A 1 79 ? 11.956 21.883 43.993 1.00 12.75 431 TYR A C 1
ATOM 548 O O . TYR A 1 79 ? 12.145 22.702 43.078 1.00 11.85 431 TYR A O 1
ATOM 557 N N . VAL A 1 80 ? 10.984 20.969 43.960 1.00 12.38 432 VAL A N 1
ATOM 558 C CA . VAL A 1 80 ? 10.024 20.875 42.859 1.00 14.16 432 VAL A CA 1
ATOM 559 C C . VAL A 1 80 ? 8.715 20.270 43.353 1.00 14.99 432 VAL A C 1
ATOM 560 O O . VAL A 1 80 ? 8.697 19.542 44.349 1.00 16.51 432 VAL A O 1
ATOM 564 N N . VAL A 1 81 ? 7.621 20.575 42.662 1.00 13.64 433 VAL A N 1
ATOM 565 C CA . VAL A 1 81 ? 6.323 20.011 43.000 1.00 13.35 433 VAL A CA 1
ATOM 566 C C . VAL A 1 81 ? 5.865 19.214 41.778 1.00 15.01 433 VAL A C 1
ATOM 567 O O . VAL A 1 81 ? 5.743 19.766 40.678 1.00 12.44 433 VAL A O 1
ATOM 571 N N . MET A 1 82 ? 5.608 17.922 41.964 1.00 13.96 434 MET A N 1
ATOM 572 C CA . MET A 1 82 ? 5.186 17.083 40.849 1.00 15.51 434 MET A CA 1
ATOM 573 C C . MET A 1 82 ? 4.036 17.712 40.067 1.00 16.48 434 MET A C 1
ATOM 574 O O . MET A 1 82 ? 3.059 18.198 40.646 1.00 15.14 434 MET A O 1
ATOM 579 N N . ASN A 1 83 ? 4.179 17.705 38.745 1.00 17.34 435 ASN A N 1
ATOM 580 C CA . ASN A 1 83 ? 3.183 18.236 37.819 1.00 19.17 435 ASN A CA 1
ATOM 581 C C . ASN A 1 83 ? 3.136 19.763 37.692 1.00 19.19 435 ASN A C 1
ATOM 582 O O . ASN A 1 83 ? 2.302 20.293 36.955 1.00 18.02 435 ASN A O 1
ATOM 587 N N . HIS A 1 84 ? 4.008 20.476 38.402 1.00 17.25 436 HIS A N 1
ATOM 588 C CA . HIS A 1 84 ? 4.035 21.935 38.282 1.00 18.30 436 HIS A CA 1
ATOM 589 C C . HIS A 1 84 ? 5.040 22.344 37.201 1.00 18.53 436 HIS A C 1
ATOM 590 O O . HIS A 1 84 ? 4.862 23.356 36.524 1.00 17.10 436 HIS A O 1
ATOM 597 N N . GLY A 1 85 ? 6.104 21.558 37.068 1.00 17.61 437 GLY A N 1
ATOM 598 C CA . GLY A 1 85 ? 7.114 21.820 36.057 1.00 20.50 437 GLY A CA 1
ATOM 599 C C . GLY A 1 85 ? 8.212 22.831 36.356 1.00 21.67 437 GLY A C 1
ATOM 600 O O . GLY A 1 85 ? 9.043 23.103 35.485 1.00 23.66 437 GLY A O 1
ATOM 601 N N . ARG A 1 86 ? 8.248 23.390 37.562 1.00 18.94 438 ARG A N 1
ATOM 602 C CA . ARG A 1 86 ? 9.288 24.367 37.871 1.00 18.19 438 ARG A CA 1
ATOM 603 C C . ARG A 1 86 ? 10.311 23.854 38.888 1.00 16.43 438 ARG A C 1
ATOM 604 O O . ARG A 1 86 ? 9.952 23.419 39.981 1.00 13.70 438 ARG A O 1
ATOM 612 N N . SER A 1 87 ? 11.589 23.897 38.521 1.00 15.96 439 SER A N 1
ATOM 613 C CA . SER A 1 87 ? 12.637 23.438 39.425 1.00 16.30 439 SER A CA 1
ATOM 614 C C . SER A 1 87 ? 13.447 24.621 39.938 1.00 15.88 439 SER A C 1
ATOM 615 O O . SER A 1 87 ? 13.863 25.486 39.161 1.00 14.01 439 SER A O 1
ATOM 618 N N . TYR A 1 88 ? 13.652 24.653 41.252 1.00 15.17 440 TYR A N 1
ATOM 619 C CA . TYR A 1 88 ? 14.407 25.717 41.912 1.00 12.64 440 TYR A CA 1
ATOM 620 C C . TYR A 1 88 ? 15.657 25.101 42.535 1.00 13.14 440 TYR A C 1
ATOM 621 O O . TYR A 1 88 ? 15.557 24.213 43.382 1.00 12.84 440 TYR A O 1
ATOM 630 N N . THR A 1 89 ? 16.834 25.570 42.134 1.00 10.95 441 THR A N 1
ATOM 631 C CA . THR A 1 89 ? 18.075 25.013 42.666 1.00 11.32 441 THR A CA 1
ATOM 632 C C . THR A 1 89 ? 18.972 26.050 43.343 1.00 12.45 441 THR A C 1
ATOM 633 O O . THR A 1 89 ? 19.131 27.170 42.849 1.00 10.62 441 THR A O 1
ATOM 637 N N . ALA A 1 90 ? 19.545 25.667 44.483 1.00 11.72 442 ALA A N 1
ATOM 638 C CA . ALA A 1 90 ? 20.450 26.535 45.238 1.00 11.87 442 ALA A CA 1
ATOM 639 C C . ALA A 1 90 ? 21.761 25.796 45.482 1.00 11.96 442 ALA A C 1
ATOM 640 O O . ALA A 1 90 ? 21.764 24.629 45.880 1.00 10.12 442 ALA A O 1
ATOM 642 N N . ILE A 1 91 ? 22.873 26.481 45.244 1.00 10.08 443 ILE A N 1
ATOM 643 C CA . ILE A 1 91 ? 24.185 25.892 45.441 1.00 12.24 443 ILE A CA 1
ATOM 644 C C . ILE A 1 91 ? 24.979 26.881 46.288 1.00 13.37 443 ILE A C 1
ATOM 645 O O . ILE A 1 91 ? 25.307 27.973 45.831 1.00 10.45 443 ILE A O 1
ATOM 650 N N . SER A 1 92 ? 25.281 26.519 47.530 1.00 16.90 444 SER A N 1
ATOM 651 C CA . SER A 1 92 ? 25.993 27.474 48.364 1.00 20.87 444 SER A CA 1
ATOM 652 C C . SER A 1 92 ? 27.293 27.075 48.994 1.00 25.38 444 SER A C 1
ATOM 653 O O . SER A 1 92 ? 27.478 25.958 49.468 1.00 26.81 444 SER A O 1
ATOM 656 N N . THR A 1 93 ? 28.133 28.100 49.050 1.00 29.28 445 THR A N 1
ATOM 657 C CA . THR A 1 93 ? 29.495 28.105 49.515 1.00 29.18 445 THR A CA 1
ATOM 658 C C . THR A 1 93 ? 30.164 28.005 48.159 1.00 25.08 445 THR A C 1
ATOM 659 O O . THR A 1 93 ? 30.864 27.048 47.847 1.00 23.63 445 THR A O 1
ATOM 663 N N . ILE A 1 94 ? 29.847 28.992 47.326 1.00 20.76 446 ILE A N 1
ATOM 664 C CA . ILE A 1 94 ? 30.416 29.118 45.992 1.00 17.94 446 ILE A CA 1
ATOM 665 C C . ILE A 1 94 ? 31.197 30.425 46.056 1.00 16.74 446 ILE A C 1
ATOM 666 O O . ILE A 1 94 ? 30.617 31.483 46.294 1.00 14.32 446 ILE A O 1
ATOM 671 N N . PRO A 1 95 ? 32.526 30.360 45.859 1.00 16.84 447 PRO A N 1
ATOM 672 C CA . PRO A 1 95 ? 33.445 31.506 45.889 1.00 18.02 447 PRO A CA 1
ATOM 673 C C . PRO A 1 95 ? 33.105 32.594 44.878 1.00 17.49 447 PRO A C 1
ATOM 674 O O . PRO A 1 95 ? 32.698 32.294 43.758 1.00 15.12 447 PRO A O 1
ATOM 678 N N . GLU A 1 96 ? 33.291 33.852 45.278 1.00 19.27 448 GLU A N 1
ATOM 679 C CA . GLU A 1 96 ? 33.019 34.992 44.408 1.00 21.16 448 GLU A CA 1
ATOM 680 C C . GLU A 1 96 ? 33.922 34.941 43.181 1.00 20.15 448 GLU A C 1
ATOM 681 O O . GLU A 1 96 ? 33.619 35.530 42.144 1.00 20.94 448 GLU A O 1
ATOM 687 N N . THR A 1 97 ? 35.041 34.241 43.313 1.00 19.46 449 THR A N 1
ATOM 688 C CA . THR A 1 97 ? 36.002 34.106 42.226 1.00 19.03 449 THR A CA 1
ATOM 689 C C . THR A 1 97 ? 35.473 33.273 41.060 1.00 18.65 449 THR A C 1
ATOM 690 O O . THR A 1 97 ? 36.055 33.280 39.975 1.00 17.73 449 THR A O 1
ATOM 694 N N . VAL A 1 98 ? 34.371 32.560 41.273 1.00 16.17 450 VAL A N 1
ATOM 695 C CA . VAL A 1 98 ? 33.819 31.725 40.212 1.00 15.34 450 VAL A CA 1
ATOM 696 C C . VAL A 1 98 ? 32.304 31.885 40.079 1.00 15.97 450 VAL A C 1
ATOM 697 O O . VAL A 1 98 ? 31.726 31.546 39.046 1.00 16.04 450 VAL A O 1
ATOM 701 N N . GLY A 1 99 ? 31.677 32.417 41.125 1.00 15.28 451 GLY A N 1
ATOM 702 C CA . GLY A 1 99 ? 30.236 32.610 41.138 1.00 14.16 451 GLY A CA 1
ATOM 703 C C . GLY A 1 99 ? 29.611 33.285 39.930 1.00 14.37 451 GLY A C 1
ATOM 704 O O . GLY A 1 99 ? 28.640 32.779 39.367 1.00 13.35 451 GLY A O 1
ATOM 705 N N . TYR A 1 100 ? 30.144 34.432 39.527 1.00 12.94 452 TYR A N 1
ATOM 706 C CA . TYR A 1 100 ? 29.581 35.128 38.382 1.00 12.53 452 TYR A CA 1
ATOM 707 C C . TYR A 1 100 ? 29.841 34.396 37.067 1.00 12.54 452 TYR A C 1
ATOM 708 O O . TYR A 1 100 ? 28.991 34.392 36.181 1.00 10.13 452 TYR A O 1
ATOM 717 N N . SER A 1 101 ? 30.999 33.753 36.946 1.00 11.42 453 SER A N 1
ATOM 718 C CA . SER A 1 101 ? 31.324 33.035 35.716 1.00 11.35 453 SER A CA 1
ATOM 719 C C . SER A 1 101 ? 30.537 31.740 35.504 1.00 12.03 453 SER A C 1
ATOM 720 O O . SER A 1 101 ? 30.564 31.179 34.413 1.00 10.83 453 SER A O 1
ATOM 723 N N . LEU A 1 102 ? 29.845 31.265 36.537 1.00 12.15 454 LEU A N 1
ATOM 724 C CA . LEU A 1 102 ? 29.042 30.046 36.417 1.00 12.77 454 LEU A CA 1
ATOM 725 C C . LEU A 1 102 ? 27.578 30.378 36.095 1.00 12.87 454 LEU A C 1
ATOM 726 O O . LEU A 1 102 ? 26.765 29.482 35.843 1.00 12.33 454 LEU A O 1
ATOM 731 N N . LEU A 1 103 ? 27.249 31.668 36.090 1.00 11.56 455 LEU A N 1
ATOM 732 C CA . LEU A 1 103 ? 25.877 32.108 35.825 1.00 12.38 455 LEU A CA 1
ATOM 733 C C . LEU A 1 103 ? 25.207 31.555 34.568 1.00 12.01 455 LEU A C 1
ATOM 734 O O . LEU A 1 103 ? 24.014 31.255 34.581 1.00 11.78 455 LEU A O 1
ATOM 739 N N . PRO A 1 104 ? 25.953 31.417 33.461 1.00 12.58 456 PRO A N 1
ATOM 740 C CA . PRO A 1 104 ? 25.321 30.891 32.245 1.00 12.49 456 PRO A CA 1
ATOM 741 C C . PRO A 1 104 ? 25.001 29.395 32.300 1.00 13.11 456 PRO A C 1
ATOM 742 O O . PRO A 1 104 ? 24.234 28.894 31.481 1.00 12.30 456 PRO A O 1
ATOM 746 N N . LEU A 1 105 ? 25.577 28.694 33.271 1.00 12.30 457 LEU A N 1
ATOM 747 C CA . LEU A 1 105 ? 25.405 27.244 33.382 1.00 13.68 457 LEU A CA 1
ATOM 748 C C . LEU A 1 105 ? 24.142 26.722 34.066 1.00 11.91 457 LEU A C 1
ATOM 749 O O . LEU A 1 105 ? 24.206 25.804 34.888 1.00 13.40 457 LEU A O 1
ATOM 754 N N . ALA A 1 106 ? 22.995 27.281 33.701 1.00 11.54 458 ALA A N 1
ATOM 755 C CA . ALA A 1 106 ? 21.722 26.858 34.267 1.00 11.98 458 ALA A CA 1
ATOM 756 C C . ALA A 1 106 ? 21.483 25.345 34.147 1.00 13.09 458 ALA A C 1
ATOM 757 O O . ALA A 1 106 ? 20.812 24.757 34.995 1.00 12.48 458 ALA A O 1
ATOM 759 N N . PRO A 1 107 ? 22.003 24.701 33.080 1.00 12.35 459 PRO A N 1
ATOM 760 C CA . PRO A 1 107 ? 21.809 23.254 32.919 1.00 11.73 459 PRO A CA 1
ATOM 761 C C . PRO A 1 107 ? 22.333 22.409 34.084 1.00 13.19 459 PRO A C 1
ATOM 762 O O . PRO A 1 107 ? 22.046 21.212 34.167 1.00 11.07 459 PRO A O 1
ATOM 766 N N . ILE A 1 108 ? 23.114 23.018 34.974 1.00 12.01 460 ILE A N 1
ATOM 767 C CA . ILE A 1 108 ? 23.608 22.293 36.139 1.00 12.43 460 ILE A CA 1
ATOM 768 C C . ILE A 1 108 ? 22.369 21.899 36.943 1.00 14.05 460 ILE A C 1
ATOM 769 O O . ILE A 1 108 ? 22.271 20.783 37.450 1.00 14.76 460 ILE A O 1
ATOM 774 N N . GLY A 1 109 ? 21.419 22.824 37.040 1.00 12.02 461 GLY A N 1
ATOM 775 C CA . GLY A 1 109 ? 20.186 22.554 37.753 1.00 14.09 461 GLY A CA 1
ATOM 776 C C . GLY A 1 109 ? 19.112 22.102 36.777 1.00 14.61 461 GLY A C 1
ATOM 777 O O . GLY A 1 109 ? 18.157 21.424 37.154 1.00 14.50 461 GLY A O 1
ATOM 778 N N . GLY A 1 110 ? 19.284 22.473 35.512 1.00 12.88 462 GLY A N 1
ATOM 779 C CA . GLY A 1 110 ? 18.328 22.108 34.480 1.00 13.55 462 GLY A CA 1
ATOM 780 C C . GLY A 1 110 ? 18.018 20.623 34.316 1.00 13.21 462 GLY A C 1
ATOM 781 O O . GLY A 1 110 ? 16.941 20.271 33.830 1.00 11.99 462 GLY A O 1
ATOM 782 N N . ILE A 1 111 ? 18.947 19.751 34.702 1.00 11.46 463 ILE A N 1
ATOM 783 C CA . ILE A 1 111 ? 18.714 18.310 34.588 1.00 11.18 463 ILE A CA 1
ATOM 784 C C . ILE A 1 111 ? 17.570 17.917 35.525 1.00 11.38 463 ILE A C 1
ATOM 785 O O . ILE A 1 111 ? 16.824 16.976 35.256 1.00 10.48 463 ILE A O 1
ATOM 790 N N . ILE A 1 112 ? 17.415 18.655 36.621 1.00 11.10 464 ILE A N 1
ATOM 791 C CA . ILE A 1 112 ? 16.344 18.367 37.571 1.00 12.07 464 ILE A CA 1
ATOM 792 C C . ILE A 1 112 ? 14.998 18.778 36.958 1.00 12.49 464 ILE A C 1
ATOM 793 O O . ILE A 1 112 ? 13.963 18.175 37.244 1.00 11.38 464 ILE A O 1
ATOM 798 N N . GLY A 1 113 ? 15.023 19.797 36.103 1.00 12.58 465 GLY A N 1
ATOM 799 C CA . GLY A 1 113 ? 13.809 20.231 35.432 1.00 11.34 465 GLY A CA 1
ATOM 800 C C . GLY A 1 113 ? 13.397 19.163 34.430 1.00 11.74 465 GLY A C 1
ATOM 801 O O . GLY A 1 113 ? 12.210 18.909 34.217 1.00 11.61 465 GLY A O 1
ATOM 802 N N . TRP A 1 114 ? 14.389 18.534 33.807 1.00 12.23 466 TRP A N 1
ATOM 803 C CA . TRP A 1 114 ? 14.144 17.465 32.840 1.00 11.14 466 TRP A CA 1
ATOM 804 C C . TRP A 1 114 ? 13.513 16.279 33.572 1.00 11.19 466 TRP A C 1
ATOM 805 O O . TRP A 1 114 ? 12.568 15.661 33.082 1.00 11.81 466 TRP A O 1
ATOM 816 N N . MET A 1 115 ? 14.032 15.979 34.758 1.00 13.00 467 MET A N 1
ATOM 817 C CA . MET A 1 115 ? 13.524 14.871 35.561 1.00 13.21 467 MET A CA 1
ATOM 818 C C . MET A 1 115 ? 12.046 15.010 35.928 1.00 13.12 467 MET A C 1
ATOM 819 O O . MET A 1 115 ? 11.307 14.021 35.922 1.00 11.39 467 MET A O 1
ATOM 824 N N . PHE A 1 116 ? 11.621 16.230 36.255 1.00 13.16 468 PHE A N 1
ATOM 825 C CA . PHE A 1 116 ? 10.239 16.458 36.674 1.00 13.30 468 PHE A CA 1
ATOM 826 C C . PHE A 1 116 ? 9.368 17.353 35.791 1.00 12.97 468 PHE A C 1
ATOM 827 O O . PHE A 1 116 ? 8.412 17.960 36.274 1.00 10.60 468 PHE A O 1
ATOM 835 N N . ALA A 1 117 ? 9.677 17.416 34.499 1.00 11.45 469 ALA A N 1
ATOM 836 C CA . ALA A 1 117 ? 8.904 18.244 33.570 1.00 12.50 469 ALA A CA 1
ATOM 837 C C . ALA A 1 117 ? 7.436 17.814 33.529 1.00 12.01 469 ALA A C 1
ATOM 838 O O . ALA A 1 117 ? 7.118 16.660 33.803 1.00 10.99 469 ALA A O 1
ATOM 840 N N . VAL A 1 118 ? 6.545 18.741 33.186 1.00 11.83 470 VAL A N 1
ATOM 841 C CA . VAL A 1 118 ? 5.122 18.410 33.097 1.00 14.42 470 VAL A CA 1
ATOM 842 C C . VAL A 1 118 ? 4.955 17.451 31.923 1.00 15.57 470 VAL A C 1
ATOM 843 O O . VAL A 1 118 ? 5.356 17.764 30.801 1.00 16.01 470 VAL A O 1
ATOM 847 N N . GLU A 1 119 ? 4.371 16.285 32.187 1.00 16.00 471 GLU A N 1
ATOM 848 C CA . GLU A 1 119 ? 4.176 15.271 31.158 1.00 18.90 471 GLU A CA 1
ATOM 849 C C . GLU A 1 119 ? 2.942 15.555 30.295 1.00 21.69 471 GLU A C 1
ATOM 850 O O . GLU A 1 119 ? 1.839 15.750 30.805 1.00 19.55 471 GLU A O 1
ATOM 856 N N . GLN A 1 120 ? 3.140 15.587 28.981 1.00 26.29 472 GLN A N 1
ATOM 857 C CA . GLN A 1 120 ? 2.054 15.864 28.042 1.00 32.06 472 GLN A CA 1
ATOM 858 C C . GLN A 1 120 ? 1.761 14.691 27.115 1.00 34.35 472 GLN A C 1
ATOM 859 O O . GLN A 1 120 ? 2.679 14.035 26.617 1.00 35.25 472 GLN A O 1
ATOM 865 N N . ASP A 1 121 ? 0.476 14.436 26.883 1.00 35.77 473 ASP A N 1
ATOM 866 C CA . ASP A 1 121 ? 0.046 13.344 26.011 1.00 37.12 473 ASP A CA 1
ATOM 867 C C . ASP A 1 121 ? 0.637 12.012 26.456 1.00 35.06 473 ASP A C 1
ATOM 868 O O . ASP A 1 121 ? 0.480 11.609 27.606 1.00 36.06 473 ASP A O 1
ATOM 873 N N . GLY A 1 122 ? 1.312 11.326 25.541 1.00 32.95 474 GLY A N 1
ATOM 874 C CA . GLY A 1 122 ? 1.916 10.051 25.887 1.00 31.73 474 GLY A CA 1
ATOM 875 C C . GLY A 1 122 ? 3.425 10.144 26.028 1.00 30.74 474 GLY A C 1
ATOM 876 O O . GLY A 1 122 ? 4.159 9.370 25.405 1.00 31.96 474 GLY A O 1
ATOM 877 N N . PHE A 1 123 ? 3.897 11.090 26.840 1.00 26.58 475 PHE A N 1
ATOM 878 C CA . PHE A 1 123 ? 5.333 11.267 27.044 1.00 23.03 475 PHE A CA 1
ATOM 879 C C . PHE A 1 123 ? 5.709 11.265 28.523 1.00 22.35 475 PHE A C 1
ATOM 880 O O . PHE A 1 123 ? 4.960 11.765 29.361 1.00 22.55 475 PHE A O 1
ATOM 888 N N . LYS A 1 124 ? 6.876 10.703 28.835 1.00 18.85 476 LYS A N 1
ATOM 889 C CA . LYS A 1 124 ? 7.343 10.600 30.218 1.00 19.11 476 LYS A CA 1
ATOM 890 C C . LYS A 1 124 ? 8.525 11.520 30.529 1.00 17.34 476 LYS A C 1
ATOM 891 O O . LYS A 1 124 ? 9.389 11.730 29.673 1.00 16.74 476 LYS A O 1
ATOM 897 N N . ASN A 1 125 ? 8.567 12.062 31.747 1.00 16.04 477 ASN A N 1
ATOM 898 C CA . ASN A 1 125 ? 9.685 12.926 32.137 1.00 14.33 477 ASN A CA 1
ATOM 899 C C . ASN A 1 125 ? 10.839 12.056 32.629 1.00 13.36 477 ASN A C 1
ATOM 900 O O . ASN A 1 125 ? 10.716 10.834 32.678 1.00 14.17 477 ASN A O 1
ATOM 905 N N . GLY A 1 126 ? 11.953 12.686 32.991 1.00 11.07 478 GLY A N 1
ATOM 906 C CA . GLY A 1 126 ? 13.118 11.946 33.443 1.00 12.56 478 GLY A CA 1
ATOM 907 C C . GLY A 1 126 ? 12.924 10.981 34.602 1.00 12.85 478 GLY A C 1
ATOM 908 O O . GLY A 1 126 ? 13.509 9.889 34.614 1.00 11.99 478 GLY A O 1
ATOM 909 N N . PHE A 1 127 ? 12.121 11.372 35.587 1.00 12.44 479 PHE A N 1
ATOM 910 C CA . PHE A 1 127 ? 11.895 10.508 36.739 1.00 12.20 479 PHE A CA 1
ATOM 911 C C . PHE A 1 127 ? 11.088 9.270 36.375 1.00 11.68 479 PHE A C 1
ATOM 912 O O . PHE A 1 127 ? 11.383 8.174 36.849 1.00 14.28 479 PHE A O 1
ATOM 920 N N . SER A 1 128 ? 10.070 9.438 35.535 1.00 12.94 480 SER A N 1
ATOM 921 C CA . SER A 1 128 ? 9.259 8.299 35.118 1.00 11.57 480 SER A CA 1
ATOM 922 C C . SER A 1 128 ? 10.126 7.268 34.398 1.00 12.91 480 SER A C 1
ATOM 923 O O . SER A 1 128 ? 9.967 6.065 34.600 1.00 13.26 480 SER A O 1
ATOM 926 N N . ILE A 1 129 ? 11.061 7.740 33.578 1.00 12.13 481 ILE A N 1
ATOM 927 C CA . ILE A 1 129 ? 11.946 6.840 32.832 1.00 11.67 481 ILE A CA 1
ATOM 928 C C . ILE A 1 129 ? 13.063 6.182 33.656 1.00 11.99 481 ILE A C 1
ATOM 929 O O . ILE A 1 129 ? 13.305 4.982 33.520 1.00 13.10 481 ILE A O 1
ATOM 934 N N . THR A 1 130 ? 13.735 6.955 34.511 1.00 11.68 482 THR A N 1
ATOM 935 C CA . THR A 1 130 ? 14.864 6.438 35.296 1.00 11.63 482 THR A CA 1
ATOM 936 C C . THR A 1 130 ? 14.658 6.190 36.792 1.00 14.06 482 THR A C 1
ATOM 937 O O . THR A 1 130 ? 15.487 5.531 37.429 1.00 13.45 482 THR A O 1
ATOM 941 N N . GLY A 1 131 ? 13.589 6.730 37.364 1.00 14.11 483 GLY A N 1
ATOM 942 C CA . GLY A 1 131 ? 13.375 6.553 38.789 1.00 14.29 483 GLY A CA 1
ATOM 943 C C . GLY A 1 131 ? 14.427 7.310 39.591 1.00 13.87 483 GLY A C 1
ATOM 944 O O . GLY A 1 131 ? 14.643 7.034 40.774 1.00 13.23 483 GLY A O 1
ATOM 945 N N . GLY A 1 132 ? 15.091 8.268 38.951 1.00 12.77 484 GLY A N 1
ATOM 946 C CA . GLY A 1 132 ? 16.108 9.037 39.648 1.00 11.18 484 GLY A CA 1
ATOM 947 C C . GLY A 1 132 ? 17.391 8.262 39.894 1.00 11.64 484 GLY A C 1
ATOM 948 O O . GLY A 1 132 ? 18.178 8.615 40.769 1.00 10.17 484 GLY A O 1
ATOM 949 N N . GLU A 1 133 ? 17.587 7.187 39.135 1.00 10.28 485 GLU A N 1
ATOM 950 C CA . GLU A 1 133 ? 18.789 6.368 39.237 1.00 9.91 485 GLU A CA 1
ATOM 951 C C . GLU A 1 133 ? 19.450 6.416 37.864 1.00 11.68 485 GLU A C 1
ATOM 952 O O . GLU A 1 133 ? 19.056 5.683 36.962 1.00 10.65 485 GLU A O 1
ATOM 958 N N . PHE A 1 134 ? 20.438 7.291 37.692 1.00 11.97 486 PHE A N 1
ATOM 959 C CA . PHE A 1 134 ? 21.112 7.410 36.402 1.00 13.34 486 PHE A CA 1
ATOM 960 C C . PHE A 1 134 ? 22.405 8.207 36.494 1.00 14.32 486 PHE A C 1
ATOM 961 O O . PHE A 1 134 ? 22.691 8.835 37.515 1.00 13.34 486 PHE A O 1
ATOM 969 N N . THR A 1 135 ? 23.191 8.153 35.423 1.00 14.55 487 THR A N 1
ATOM 970 C CA . THR A 1 135 ? 24.451 8.887 35.344 1.00 15.72 487 THR A CA 1
ATOM 971 C C . THR A 1 135 ? 24.330 9.881 34.193 1.00 15.68 487 THR A C 1
ATOM 972 O O . THR A 1 135 ? 23.813 9.541 33.127 1.00 14.99 487 THR A O 1
ATOM 976 N N . ARG A 1 136 ? 24.805 11.102 34.416 1.00 14.48 488 ARG A N 1
ATOM 977 C CA . ARG A 1 136 ? 24.766 12.151 33.406 1.00 13.90 488 ARG A CA 1
ATOM 978 C C . ARG A 1 136 ? 26.180 12.634 33.109 1.00 15.42 488 ARG A C 1
ATOM 979 O O . ARG A 1 136 ? 26.871 13.119 34.008 1.00 15.03 488 ARG A O 1
ATOM 987 N N . GLN A 1 137 ? 26.615 12.477 31.861 1.00 13.18 489 GLN A N 1
ATOM 988 C CA . GLN A 1 137 ? 27.933 12.951 31.442 1.00 14.97 489 GLN A CA 1
ATOM 989 C C . GLN A 1 137 ? 27.643 14.126 30.519 1.00 13.93 489 GLN A C 1
ATOM 990 O O . GLN A 1 137 ? 26.971 13.951 29.507 1.00 11.89 489 GLN A O 1
ATOM 996 N N . ALA A 1 138 ? 28.132 15.317 30.858 1.00 13.18 490 ALA A N 1
ATOM 997 C CA . ALA A 1 138 ? 27.890 16.481 30.011 1.00 13.43 490 ALA A CA 1
ATOM 998 C C . ALA A 1 138 ? 29.147 17.304 29.738 1.00 14.82 490 ALA A C 1
ATOM 999 O O . ALA A 1 138 ? 30.097 17.306 30.525 1.00 14.14 490 ALA A O 1
ATOM 1001 N N . GLU A 1 139 ? 29.144 18.000 28.604 1.00 14.06 491 GLU A N 1
ATOM 1002 C CA . GLU A 1 139 ? 30.259 18.855 28.223 1.00 15.51 491 GLU A CA 1
ATOM 1003 C C . GLU A 1 139 ? 29.696 20.132 27.623 1.00 15.20 491 GLU A C 1
ATOM 1004 O O . GLU A 1 139 ? 28.652 20.105 26.966 1.00 16.38 491 GLU A O 1
ATOM 1010 N N . VAL A 1 140 ? 30.377 21.247 27.856 1.00 13.59 492 VAL A N 1
ATOM 1011 C CA . VAL A 1 140 ? 29.942 22.515 27.294 1.00 12.65 492 VAL A CA 1
ATOM 1012 C C . VAL A 1 140 ? 31.132 23.261 26.702 1.00 14.14 492 VAL A C 1
ATOM 1013 O O . VAL A 1 140 ? 32.169 23.427 27.350 1.00 13.24 492 VAL A O 1
ATOM 1017 N N . THR A 1 141 ? 30.985 23.680 25.451 1.00 12.39 493 THR A N 1
ATOM 1018 C CA . THR A 1 141 ? 32.024 24.428 24.762 1.00 12.20 493 THR A CA 1
ATOM 1019 C C . THR A 1 141 ? 31.498 25.839 24.550 1.00 12.65 493 THR A C 1
ATOM 1020 O O . THR A 1 141 ? 30.379 26.013 24.062 1.00 11.90 493 THR A O 1
ATOM 1024 N N . PHE A 1 142 ? 32.283 26.838 24.948 1.00 14.17 494 PHE A N 1
ATOM 1025 C CA . PHE A 1 142 ? 31.897 28.235 24.754 1.00 14.49 494 PHE A CA 1
ATOM 1026 C C . PHE A 1 142 ? 32.597 28.642 23.459 1.00 15.43 494 PHE A C 1
ATOM 1027 O O . PHE A 1 142 ? 33.827 28.740 23.410 1.00 15.84 494 PHE A O 1
ATOM 1035 N N . LEU A 1 143 ? 31.816 28.863 22.409 1.00 15.26 495 LEU A N 1
ATOM 1036 C CA . LEU A 1 143 ? 32.373 29.208 21.106 1.00 15.34 495 LEU A CA 1
ATOM 1037 C C . LEU A 1 143 ? 33.272 30.442 21.119 1.00 14.75 495 LEU A C 1
ATOM 1038 O O . LEU A 1 143 ? 32.872 31.514 21.565 1.00 13.21 495 LEU A O 1
ATOM 1043 N N . GLY A 1 144 ? 34.497 30.270 20.630 1.00 15.88 496 GLY A N 1
ATOM 1044 C CA . GLY A 1 144 ? 35.447 31.370 20.583 1.00 16.72 496 GLY A CA 1
ATOM 1045 C C . GLY A 1 144 ? 36.386 31.415 21.776 1.00 16.62 496 GLY A C 1
ATOM 1046 O O . GLY A 1 144 ? 37.282 32.254 21.835 1.00 15.56 496 GLY A O 1
ATOM 1047 N N . HIS A 1 145 ? 36.191 30.506 22.728 1.00 16.16 497 HIS A N 1
ATOM 1048 C CA . HIS A 1 145 ? 37.027 30.460 23.925 1.00 15.12 497 HIS A CA 1
ATOM 1049 C C . HIS A 1 145 ? 37.731 29.104 24.067 1.00 14.49 497 HIS A C 1
ATOM 1050 O O . HIS A 1 145 ? 37.205 28.085 23.643 1.00 14.04 497 HIS A O 1
ATOM 1057 N N . PRO A 1 146 ? 38.926 29.083 24.687 1.00 15.52 498 PRO A N 1
ATOM 1058 C CA . PRO A 1 146 ? 39.753 27.886 24.904 1.00 16.83 498 PRO A CA 1
ATOM 1059 C C . PRO A 1 146 ? 39.189 26.805 25.825 1.00 15.54 498 PRO A C 1
ATOM 1060 O O . PRO A 1 146 ? 38.556 27.105 26.832 1.00 15.52 498 PRO A O 1
ATOM 1064 N N . GLY A 1 147 ? 39.454 25.549 25.472 1.00 14.27 499 GLY A N 1
ATOM 1065 C CA . GLY A 1 147 ? 39.017 24.418 26.275 1.00 14.64 499 GLY A CA 1
ATOM 1066 C C . GLY A 1 147 ? 37.525 24.165 26.365 1.00 14.23 499 GLY A C 1
ATOM 1067 O O . GLY A 1 147 ? 36.766 24.504 25.460 1.00 14.77 499 GLY A O 1
ATOM 1068 N N . LYS A 1 148 ? 37.107 23.567 27.477 1.00 13.64 500 LYS A N 1
ATOM 1069 C CA . LYS A 1 148 ? 35.703 23.251 27.700 1.00 13.60 500 LYS A CA 1
ATOM 1070 C C . LYS A 1 148 ? 35.477 22.881 29.158 1.00 11.73 500 LYS A C 1
ATOM 1071 O O . LYS A 1 148 ? 36.427 22.704 29.922 1.00 11.72 500 LYS A O 1
ATOM 1077 N N . LEU A 1 149 ? 34.214 22.780 29.551 1.00 12.15 501 LEU A N 1
ATOM 1078 C CA . LEU A 1 149 ? 33.897 22.388 30.916 1.00 12.92 501 LEU A CA 1
ATOM 1079 C C . LEU A 1 149 ? 33.238 21.011 30.879 1.00 14.02 501 LEU A C 1
ATOM 1080 O O . LEU A 1 149 ? 32.331 20.767 30.073 1.00 15.26 501 LEU A O 1
ATOM 1085 N N . VAL A 1 150 ? 33.696 20.116 31.750 1.00 13.67 502 VAL A N 1
ATOM 1086 C CA . VAL A 1 150 ? 33.150 18.768 31.827 1.00 12.65 502 VAL A CA 1
ATOM 1087 C C . VAL A 1 150 ? 32.367 18.585 33.122 1.00 13.45 502 VAL A C 1
ATOM 1088 O O . VAL A 1 150 ? 32.841 18.939 34.200 1.00 11.22 502 VAL A O 1
ATOM 1092 N N . LEU A 1 151 ? 31.170 18.022 33.003 1.00 12.88 503 LEU A N 1
ATOM 1093 C CA . LEU A 1 151 ? 30.305 17.787 34.154 1.00 15.12 503 LEU A CA 1
ATOM 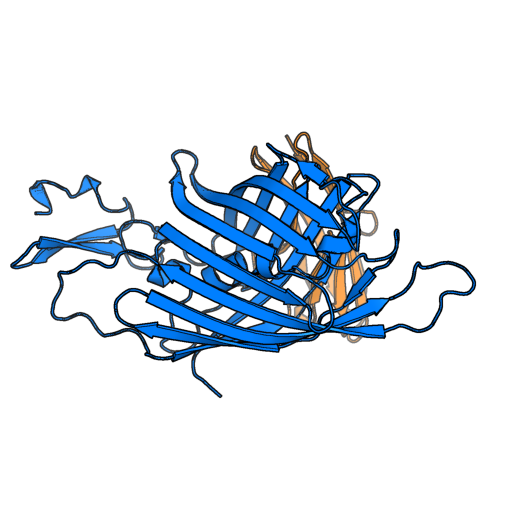1094 C C . LEU A 1 151 ? 29.921 16.318 34.279 1.00 16.33 503 LEU A C 1
ATOM 1095 O O . LEU A 1 151 ? 29.625 15.660 33.278 1.00 14.56 503 LEU A O 1
ATOM 1100 N N . LYS A 1 152 ? 29.946 15.803 35.506 1.00 14.72 504 LYS A N 1
ATOM 1101 C CA . LYS A 1 152 ? 29.540 14.424 35.761 1.00 15.86 504 LYS A CA 1
ATOM 1102 C C . LYS A 1 152 ? 28.626 14.426 36.978 1.00 16.32 504 LYS A C 1
ATOM 1103 O O . LYS A 1 152 ? 28.986 14.948 38.035 1.00 14.32 504 LYS A O 1
ATOM 1109 N N . GLN A 1 153 ? 27.432 13.862 36.818 1.00 15.23 505 GLN A N 1
ATOM 1110 C CA . GLN A 1 153 ? 26.464 13.805 37.910 1.00 14.87 505 GLN A CA 1
ATOM 1111 C C . GLN A 1 153 ? 25.896 12.403 38.071 1.00 14.57 505 GLN A C 1
ATOM 1112 O O . GLN A 1 153 ? 25.523 11.756 37.090 1.00 15.43 505 GLN A O 1
ATOM 1118 N N . GLN A 1 154 ? 25.847 11.934 39.313 1.00 14.29 506 GLN A N 1
ATOM 1119 C CA . GLN A 1 154 ? 25.315 10.612 39.613 1.00 14.88 506 GLN A CA 1
ATOM 1120 C C . GLN A 1 154 ? 24.088 10.743 40.504 1.00 14.78 506 GLN A C 1
ATOM 1121 O O . GLN A 1 154 ? 24.130 11.420 41.536 1.00 12.10 506 GLN A O 1
ATOM 1127 N N . PHE A 1 155 ? 22.998 10.102 40.089 1.00 11.68 507 PHE A N 1
ATOM 1128 C CA . PHE A 1 155 ? 21.743 10.123 40.832 1.00 14.08 507 PHE A CA 1
ATOM 1129 C C . PHE A 1 155 ? 21.521 8.717 41.385 1.00 13.67 507 PHE A C 1
ATOM 1130 O O . PHE A 1 155 ? 21.559 7.735 40.635 1.00 13.31 507 PHE A O 1
ATOM 1138 N N . SER A 1 156 ? 21.271 8.623 42.686 1.00 13.64 508 SER A N 1
ATOM 1139 C CA . SER A 1 156 ? 21.115 7.323 43.335 1.00 15.63 508 SER A CA 1
ATOM 1140 C C . SER A 1 156 ? 19.758 7.009 43.963 1.00 16.17 508 SER A C 1
ATOM 1141 O O . SER A 1 156 ? 19.694 6.312 44.978 1.00 16.16 508 SER A O 1
ATOM 1144 N N . GLY A 1 157 ? 18.686 7.518 43.367 1.00 16.26 509 GLY A N 1
ATOM 1145 C CA . GLY A 1 157 ? 17.353 7.259 43.881 1.00 16.42 509 GLY A CA 1
ATOM 1146 C C . GLY A 1 157 ? 16.995 7.985 45.164 1.00 16.65 509 GLY A C 1
ATOM 1147 O O . GLY A 1 157 ? 17.651 8.956 45.555 1.00 16.77 509 GLY A O 1
ATOM 1148 N N . ILE A 1 158 ? 15.937 7.511 45.814 1.00 15.00 510 ILE A N 1
ATOM 1149 C CA . ILE A 1 158 ? 15.455 8.092 47.064 1.00 14.22 510 ILE A CA 1
ATOM 1150 C C . ILE A 1 158 ? 16.164 7.415 48.235 1.00 15.65 510 ILE A C 1
ATOM 1151 O O . ILE A 1 158 ? 16.110 6.191 48.372 1.00 14.34 510 ILE A O 1
ATOM 1156 N N . ASP A 1 159 ? 16.827 8.201 49.081 1.00 15.78 511 ASP A N 1
ATOM 1157 C CA . ASP A 1 159 ? 17.541 7.615 50.208 1.00 16.17 511 ASP A CA 1
ATOM 1158 C C . ASP A 1 159 ? 16.664 7.344 51.427 1.00 14.97 511 ASP A C 1
ATOM 1159 O O . ASP A 1 159 ? 15.451 7.556 51.397 1.00 12.73 511 ASP A O 1
ATOM 1164 N N . GLU A 1 160 ? 17.302 6.873 52.494 1.00 15.58 512 GLU A N 1
ATOM 1165 C CA . GLU A 1 160 ? 16.627 6.524 53.741 1.00 17.44 512 GLU A CA 1
ATOM 1166 C C . GLU A 1 160 ? 15.828 7.653 54.392 1.00 19.28 512 GLU A C 1
ATOM 1167 O O . GLU A 1 160 ? 14.985 7.398 55.257 1.00 18.50 512 GLU A O 1
ATOM 1173 N N . HIS A 1 161 ? 16.087 8.891 53.977 1.00 17.86 513 HIS A N 1
ATOM 1174 C CA . HIS A 1 161 ? 15.399 10.054 54.528 1.00 19.23 513 HIS A CA 1
ATOM 1175 C C . HIS A 1 161 ? 14.243 10.516 53.643 1.00 19.80 513 HIS A C 1
ATOM 1176 O O . HIS A 1 161 ? 13.437 11.350 54.051 1.00 18.46 513 HIS A O 1
ATOM 1183 N N . GLY A 1 162 ? 14.169 9.976 52.430 1.00 20.22 514 GLY A N 1
ATOM 1184 C CA . GLY A 1 162 ? 13.121 10.373 51.507 1.00 19.96 514 GLY A CA 1
ATOM 1185 C C . GLY A 1 162 ? 13.620 11.452 50.559 1.00 21.21 514 GLY A C 1
ATOM 1186 O O . GLY A 1 162 ? 12.841 12.062 49.826 1.00 21.82 514 GLY A O 1
ATOM 1187 N N . HIS A 1 163 ? 14.929 11.690 50.580 1.00 20.57 515 HIS A N 1
ATOM 1188 C CA . HIS A 1 163 ? 15.551 12.696 49.717 1.00 22.22 515 HIS A CA 1
ATOM 1189 C C . HIS A 1 163 ? 15.963 12.075 48.388 1.00 19.49 515 HIS A C 1
ATOM 1190 O O . HIS A 1 163 ? 16.442 10.943 48.362 1.00 16.83 515 HIS A O 1
ATOM 1197 N N . LEU A 1 164 ? 15.774 12.797 47.285 1.00 17.77 516 LEU A N 1
ATOM 1198 C CA . LEU A 1 164 ? 16.264 12.289 46.004 1.00 17.43 516 LEU A CA 1
ATOM 1199 C C . LEU A 1 164 ? 17.751 12.634 46.133 1.00 17.90 516 LEU A C 1
ATOM 1200 O O . LEU A 1 164 ? 18.101 13.561 46.874 1.00 17.28 516 LEU A O 1
ATOM 1205 N N . THR A 1 165 ? 18.623 11.914 45.434 1.00 17.03 517 THR A N 1
ATOM 1206 C CA . THR A 1 165 ? 20.058 12.165 45.558 1.00 17.46 517 THR A CA 1
ATOM 1207 C C . THR A 1 165 ? 20.776 12.587 44.279 1.00 16.46 517 THR A C 1
ATOM 1208 O O . THR A 1 165 ? 20.417 12.160 43.179 1.00 16.50 517 THR A O 1
ATOM 1212 N N . ILE A 1 166 ? 21.800 13.427 44.435 1.00 15.45 518 ILE A N 1
ATOM 1213 C CA . ILE A 1 166 ? 22.576 13.910 43.295 1.00 13.28 518 ILE A CA 1
ATOM 1214 C C . ILE A 1 166 ? 23.979 14.365 43.699 1.00 14.27 518 ILE A C 1
ATOM 1215 O O . ILE A 1 166 ? 24.144 15.231 44.558 1.00 14.74 518 ILE A O 1
ATOM 1220 N N . SER A 1 167 ? 24.985 13.755 43.079 1.00 12.60 519 SER A N 1
ATOM 1221 C CA . SER A 1 167 ? 26.390 14.082 43.325 1.00 15.91 519 SER A CA 1
ATOM 1222 C C . SER A 1 167 ? 26.922 14.797 42.075 1.00 14.33 519 SER A C 1
ATOM 1223 O O . SER A 1 167 ? 26.770 14.289 40.963 1.00 15.90 519 SER A O 1
ATOM 1226 N N . THR A 1 168 ? 27.551 15.958 42.251 1.00 14.05 520 THR A N 1
ATOM 1227 C CA . THR A 1 168 ? 28.055 16.727 41.110 1.00 12.19 520 THR A CA 1
ATOM 1228 C C . THR A 1 168 ? 29.564 16.972 41.106 1.00 12.46 520 THR A C 1
ATOM 1229 O O . THR A 1 168 ? 30.159 17.284 42.134 1.00 8.69 520 THR A O 1
ATOM 1233 N N . GLU A 1 169 ? 30.171 16.830 39.930 1.00 12.97 521 GLU A N 1
ATOM 1234 C CA . GLU A 1 169 ? 31.606 17.049 39.759 1.00 13.53 521 GLU A CA 1
ATOM 1235 C C . GLU A 1 169 ? 31.817 17.913 38.503 1.00 13.17 521 GLU A C 1
ATOM 1236 O O . GLU A 1 169 ? 31.311 17.582 37.432 1.00 12.41 521 GLU A O 1
ATOM 1242 N N . LEU A 1 170 ? 32.540 19.024 38.645 1.00 11.88 522 LEU A N 1
ATOM 1243 C CA . LEU A 1 170 ? 32.805 19.938 37.526 1.00 12.38 522 LEU A CA 1
ATOM 1244 C C . LEU A 1 170 ? 34.302 20.159 37.336 1.00 13.18 522 LEU A C 1
ATOM 1245 O O . LEU A 1 170 ? 35.024 20.392 38.307 1.00 13.51 522 LEU A O 1
ATOM 1250 N N . GLU A 1 171 ? 34.766 20.102 36.090 1.00 12.81 523 GLU A N 1
ATOM 1251 C CA . GLU A 1 171 ? 36.183 20.311 35.807 1.00 14.95 523 GLU A CA 1
ATOM 1252 C C . GLU A 1 171 ? 36.447 20.872 34.412 1.00 13.64 523 GLU A C 1
ATOM 1253 O O . GLU A 1 171 ? 35.945 20.355 33.418 1.00 13.27 523 GLU A O 1
ATOM 1259 N N . GLY A 1 172 ? 37.246 21.931 34.339 1.00 14.67 524 GLY A N 1
ATOM 1260 C CA . GLY A 1 172 ? 37.555 22.513 33.047 1.00 12.87 524 GLY A CA 1
ATOM 1261 C C . GLY A 1 172 ? 37.758 24.012 33.089 1.00 12.84 524 GLY A C 1
ATOM 1262 O O . GLY A 1 172 ? 38.121 24.573 34.122 1.00 13.79 524 GLY A O 1
ATOM 1263 N N . ARG A 1 173 ? 37.505 24.666 31.961 1.00 13.17 525 ARG A N 1
ATOM 1264 C CA . ARG A 1 173 ? 37.690 26.108 31.854 1.00 14.10 525 ARG A CA 1
ATOM 1265 C C . ARG A 1 173 ? 36.436 26.813 31.343 1.00 14.19 525 ARG A C 1
ATOM 1266 O O . ARG A 1 173 ? 35.748 26.308 30.455 1.00 14.49 525 ARG A O 1
ATOM 1274 N N . VAL A 1 174 ? 36.137 27.971 31.925 1.00 14.78 526 VAL A N 1
ATOM 1275 C CA . VAL A 1 174 ? 34.991 28.782 31.510 1.00 14.06 526 VAL A CA 1
ATOM 1276 C C . VAL A 1 174 ? 35.456 30.222 31.322 1.00 14.64 526 VAL A C 1
ATOM 1277 O O . VAL A 1 174 ? 36.415 30.661 31.966 1.00 13.51 526 VAL A O 1
ATOM 1281 N N . PRO A 1 175 ? 34.792 30.974 30.427 1.00 13.75 527 PRO A N 1
ATOM 1282 C CA . PRO A 1 175 ? 35.160 32.373 30.178 1.00 13.18 527 PRO A CA 1
ATOM 1283 C C . PRO A 1 175 ? 34.875 33.207 31.432 1.00 15.02 527 PRO A C 1
ATOM 1284 O O . PRO A 1 175 ? 34.011 32.855 32.239 1.00 15.55 527 PRO A O 1
ATOM 1288 N N . GLN A 1 176 ? 35.593 34.311 31.593 1.00 16.31 528 GLN A N 1
ATOM 1289 C CA . GLN A 1 176 ? 35.391 35.166 32.758 1.00 16.83 528 GLN A CA 1
ATOM 1290 C C . GLN A 1 176 ? 34.241 36.147 32.579 1.00 16.24 528 GLN A C 1
ATOM 1291 O O . GLN A 1 176 ? 34.122 36.804 31.542 1.00 17.21 528 GLN A O 1
ATOM 1297 N N . ILE A 1 177 ? 33.395 36.233 33.599 1.00 14.66 529 ILE A N 1
ATOM 1298 C CA . ILE A 1 177 ? 32.276 37.164 33.606 1.00 14.90 529 ILE A CA 1
ATOM 1299 C C . ILE A 1 177 ? 32.623 38.205 34.669 1.00 15.06 529 ILE A C 1
ATOM 1300 O O . ILE A 1 177 ? 33.034 37.854 35.776 1.00 14.01 529 ILE A O 1
ATOM 1305 N N . PRO A 1 178 ? 32.492 39.500 34.336 1.00 15.73 530 PRO A N 1
ATOM 1306 C CA . PRO A 1 178 ? 32.801 40.593 35.268 1.00 16.49 530 PRO A CA 1
ATOM 1307 C C . PRO A 1 178 ? 32.087 40.489 36.613 1.00 16.07 530 PRO A C 1
ATOM 1308 O O . PRO A 1 178 ? 30.926 40.106 36.676 1.00 14.79 530 PRO A O 1
ATOM 1312 N N . TYR A 1 179 ? 32.792 40.834 37.685 1.00 16.49 531 TYR A N 1
ATOM 1313 C CA . TYR A 1 179 ? 32.207 40.811 39.021 1.00 18.57 531 TYR A CA 1
ATOM 1314 C C . TYR A 1 179 ? 30.995 41.745 39.044 1.00 16.35 531 TYR A C 1
ATOM 1315 O O . TYR A 1 179 ? 31.073 42.890 38.585 1.00 16.26 531 TYR A O 1
ATOM 1324 N N . GLY A 1 180 ? 29.875 41.251 39.562 1.00 14.38 532 GLY A N 1
ATOM 1325 C CA . GLY A 1 180 ? 28.681 42.072 39.651 1.00 14.65 532 GLY A CA 1
ATOM 1326 C C . GLY A 1 180 ? 27.790 42.095 38.424 1.00 15.74 532 GLY A C 1
ATOM 1327 O O . GLY A 1 180 ? 26.743 42.740 38.431 1.00 15.87 532 GLY A O 1
ATOM 1328 N N . ALA A 1 181 ? 28.196 41.400 37.368 1.00 14.60 533 ALA A N 1
ATOM 1329 C CA . ALA A 1 181 ? 27.402 41.350 36.149 1.00 14.54 533 ALA A CA 1
ATOM 1330 C C . ALA A 1 181 ? 26.255 40.355 36.327 1.00 15.48 533 ALA A C 1
ATOM 1331 O O . ALA A 1 181 ? 26.257 39.554 37.268 1.00 15.96 533 ALA A O 1
ATOM 1333 N N . SER A 1 182 ? 25.271 40.417 35.435 1.00 13.98 534 SER A N 1
ATOM 1334 C CA . SER A 1 182 ? 24.130 39.507 35.482 1.00 14.34 534 SER A CA 1
ATOM 1335 C C . SER A 1 182 ? 24.001 38.813 34.124 1.00 13.92 534 SER A C 1
ATOM 1336 O O . SER A 1 182 ? 24.613 39.247 33.147 1.00 13.28 534 SER A O 1
ATOM 1339 N N . VAL A 1 183 ? 23.209 37.743 34.064 1.00 12.71 535 VAL A N 1
ATOM 1340 C CA . VAL A 1 183 ? 23.028 36.977 32.829 1.00 13.46 535 VAL A CA 1
ATOM 1341 C C . VAL A 1 183 ? 21.556 36.672 32.519 1.00 13.29 535 VAL A C 1
ATOM 1342 O O . VAL A 1 183 ? 20.760 36.422 33.425 1.00 12.98 535 VAL A O 1
ATOM 1346 N N . HIS A 1 184 ? 21.199 36.688 31.238 1.00 13.82 536 HIS A N 1
ATOM 1347 C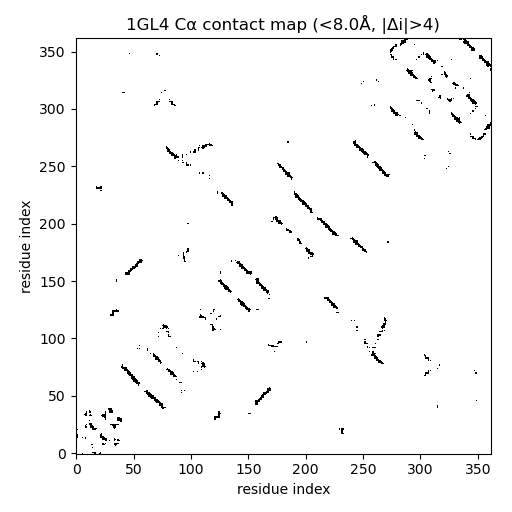 CA . HIS A 1 184 ? 19.827 36.397 30.822 1.00 14.78 536 HIS A CA 1
ATOM 1348 C C . HIS A 1 184 ? 19.747 35.309 29.752 1.00 14.06 536 HIS A C 1
ATOM 1349 O O . HIS A 1 184 ? 20.495 35.324 28.771 1.00 12.41 536 HIS A O 1
ATOM 1356 N N . ILE A 1 185 ? 18.818 34.381 29.949 1.00 13.14 537 ILE A N 1
ATOM 1357 C CA . ILE A 1 185 ? 18.597 33.268 29.033 1.00 12.06 537 ILE A CA 1
ATOM 1358 C C . ILE A 1 185 ? 17.128 33.255 28.582 1.00 13.92 537 ILE A C 1
ATOM 1359 O O . ILE A 1 185 ? 16.211 33.252 29.408 1.00 11.99 537 ILE A O 1
ATOM 1364 N N . GLU A 1 186 ? 16.919 33.263 27.268 1.00 13.66 538 GLU A N 1
ATOM 1365 C CA . GLU A 1 186 ? 15.577 33.251 26.674 1.00 14.88 538 GLU A CA 1
ATOM 1366 C C . GLU A 1 186 ? 15.031 31.822 26.579 1.00 14.36 538 GLU A C 1
ATOM 1367 O O . GLU A 1 186 ? 15.785 30.861 26.659 1.00 12.81 538 GLU A O 1
ATOM 1373 N N . PRO A 1 187 ? 13.706 31.672 26.407 1.00 13.29 539 PRO A N 1
ATOM 1374 C CA . PRO A 1 187 ? 13.085 30.345 26.293 1.00 13.44 539 PRO A CA 1
ATOM 1375 C C . PRO A 1 187 ? 13.708 29.546 25.147 1.00 14.38 539 PRO A C 1
ATOM 1376 O O . PRO A 1 187 ? 14.169 30.127 24.157 1.00 13.54 539 PRO A O 1
ATOM 1380 N N . TYR A 1 188 ? 13.722 28.221 25.280 1.00 12.79 540 TYR A N 1
ATOM 1381 C CA . TYR A 1 188 ? 14.302 27.352 24.253 1.00 12.91 540 TYR A CA 1
ATOM 1382 C C . TYR A 1 188 ? 13.734 25.932 24.323 1.00 12.88 540 TYR A C 1
ATOM 1383 O O . TYR A 1 188 ? 13.048 25.571 25.276 1.00 11.88 540 TYR A O 1
ATOM 1392 N N . THR A 1 189 ? 14.018 25.140 23.296 1.00 13.17 541 THR A N 1
ATOM 1393 C CA . THR A 1 189 ? 13.574 23.752 23.239 1.00 13.06 541 THR A CA 1
ATOM 1394 C C . THR A 1 189 ? 14.808 22.882 23.019 1.00 12.38 541 THR A C 1
ATOM 1395 O O . THR A 1 189 ? 15.794 23.336 22.432 1.00 13.33 541 THR A O 1
ATOM 1399 N N . GLU A 1 190 ? 14.752 21.644 23.505 1.00 12.06 542 GLU A N 1
ATOM 1400 C CA . GLU A 1 190 ? 15.856 20.688 23.366 1.00 14.44 542 GLU A CA 1
ATOM 1401 C C . GLU A 1 190 ? 15.296 19.335 22.973 1.00 13.58 542 GLU A C 1
ATOM 1402 O O . GLU A 1 190 ? 14.234 18.943 23.454 1.00 13.57 542 GLU A O 1
ATOM 1408 N N . LEU A 1 191 ? 16.017 18.612 22.122 1.00 13.55 543 LEU A N 1
ATOM 1409 C CA . LEU A 1 191 ? 15.574 17.286 21.708 1.00 12.78 543 LEU A CA 1
ATOM 1410 C C . LEU A 1 191 ? 16.381 16.204 22.422 1.00 12.04 543 LEU A C 1
ATOM 1411 O O . LEU A 1 191 ? 17.614 16.231 22.428 1.00 12.01 543 LEU A O 1
ATOM 1416 N N . TYR A 1 192 ? 15.669 15.262 23.032 1.00 9.79 544 TYR A N 1
ATOM 1417 C CA . TYR A 1 192 ? 16.291 14.162 23.754 1.00 9.67 544 TYR A CA 1
ATOM 1418 C C . TYR A 1 192 ? 16.019 12.865 22.994 1.00 10.68 544 TYR A C 1
ATOM 1419 O O . TYR A 1 192 ? 14.870 12.432 22.885 1.00 10.68 544 TYR A O 1
ATOM 1428 N N . HIS A 1 193 ? 17.087 12.260 22.475 1.00 11.28 545 HIS A N 1
ATOM 1429 C CA . HIS A 1 193 ? 17.008 11.020 21.700 1.00 14.13 545 HIS A CA 1
ATOM 1430 C C . HIS A 1 193 ? 17.233 9.774 22.562 1.00 14.68 545 HIS A C 1
ATOM 1431 O O . HIS A 1 193 ? 18.221 9.685 23.293 1.00 14.77 545 HIS A O 1
ATOM 1438 N N . TYR A 1 194 ? 16.315 8.814 22.458 1.00 14.80 546 TYR A N 1
ATOM 1439 C CA . TYR A 1 194 ? 16.392 7.570 23.228 1.00 15.97 546 TYR A CA 1
ATOM 1440 C C . TYR A 1 194 ? 16.740 6.357 22.366 1.00 16.09 546 TYR A C 1
ATOM 1441 O O . TYR A 1 194 ? 16.246 6.220 21.244 1.00 14.64 546 TYR A O 1
ATOM 1450 N N . SER A 1 195 ? 17.575 5.474 22.914 1.00 15.70 547 SER A N 1
ATOM 1451 C CA . SER A 1 195 ? 17.989 4.250 22.235 1.00 17.70 547 SER A CA 1
ATOM 1452 C C . SER A 1 195 ? 18.668 3.274 23.202 1.00 16.10 547 SER A C 1
ATOM 1453 O O . SER A 1 195 ? 19.735 3.560 23.749 1.00 15.23 547 SER A O 1
ATOM 1456 N N . SER A 1 196 ? 18.035 2.122 23.406 1.00 15.52 548 SER A N 1
ATOM 1457 C CA . SER A 1 196 ? 18.551 1.079 24.287 1.00 13.89 548 SER A CA 1
ATOM 1458 C C . SER A 1 196 ? 19.165 1.551 25.605 1.00 13.16 548 SER A C 1
ATOM 1459 O O . SER A 1 196 ? 20.348 1.325 25.875 1.00 11.98 548 SER A O 1
ATOM 1462 N N . SER A 1 197 ? 18.339 2.197 26.423 1.00 13.05 549 SER A N 1
ATOM 1463 C CA . SER A 1 197 ? 18.740 2.696 27.736 1.00 12.71 549 SER A CA 1
ATOM 1464 C C . SER A 1 197 ? 19.777 3.814 27.725 1.00 13.36 549 SER A C 1
ATOM 1465 O O . SER A 1 197 ? 20.506 4.001 28.702 1.00 13.68 549 SER A O 1
ATOM 1468 N N . VAL A 1 198 ? 19.836 4.563 26.626 1.00 10.85 550 VAL A N 1
ATOM 1469 C CA . VAL A 1 198 ? 20.760 5.686 26.530 1.00 10.13 550 VAL A CA 1
ATOM 1470 C C . VAL A 1 198 ? 20.029 6.887 25.931 1.00 9.77 550 VAL A C 1
ATOM 1471 O O . VAL A 1 198 ? 19.372 6.773 24.893 1.00 10.00 550 VAL A O 1
ATOM 1475 N N . ILE A 1 199 ? 20.125 8.032 26.603 1.00 9.79 551 ILE A N 1
ATOM 1476 C CA . ILE A 1 199 ? 19.482 9.254 26.126 1.00 9.38 551 ILE A CA 1
ATOM 1477 C C . ILE A 1 199 ? 20.542 10.332 25.892 1.00 11.32 551 ILE A C 1
ATOM 1478 O O . ILE A 1 199 ? 21.341 10.635 26.782 1.00 11.24 551 ILE A O 1
ATOM 1483 N N . THR A 1 200 ? 20.551 10.890 24.681 1.00 12.35 552 THR A N 1
ATOM 1484 C CA . THR A 1 200 ? 21.519 11.914 24.294 1.00 11.62 552 THR A CA 1
ATOM 1485 C C . THR A 1 200 ? 20.850 13.186 23.774 1.00 12.90 552 THR A C 1
ATOM 1486 O O . THR A 1 200 ? 19.702 13.157 23.318 1.00 13.76 552 THR A O 1
ATOM 1490 N N . SER A 1 201 ? 21.578 14.298 23.844 1.00 13.09 553 SER A N 1
ATOM 1491 C CA . SER A 1 201 ? 21.083 15.580 23.344 1.00 13.56 553 SER A CA 1
ATOM 1492 C C . SER A 1 201 ? 22.242 16.543 23.119 1.00 13.36 553 SER A C 1
ATOM 1493 O O . SER A 1 201 ? 23.242 16.523 23.843 1.00 11.53 553 SER A O 1
ATOM 1496 N N . SER A 1 202 ? 22.105 17.382 22.103 1.00 13.68 554 SER A N 1
ATOM 1497 C CA . SER A 1 202 ? 23.121 18.377 21.789 1.00 16.16 554 SER A CA 1
ATOM 1498 C C . SER A 1 202 ? 22.353 19.638 21.427 1.00 16.62 554 SER A C 1
ATOM 1499 O O . SER A 1 202 ? 21.369 19.575 20.687 1.00 16.27 554 SER A O 1
ATOM 1502 N N . SER A 1 203 ? 22.794 20.776 21.954 1.00 14.77 555 SER A N 1
ATOM 1503 C CA . SER A 1 203 ? 22.110 22.036 21.710 1.00 16.52 555 SER A CA 1
ATOM 1504 C C . SER A 1 203 ? 23.060 23.228 21.724 1.00 17.33 555 SER A C 1
ATOM 1505 O O . SER A 1 203 ? 23.911 23.349 22.606 1.00 15.73 555 SER A O 1
ATOM 1508 N N . THR A 1 204 ? 22.907 24.100 20.732 1.00 17.60 556 THR A N 1
ATOM 1509 C CA . THR A 1 204 ? 23.722 25.304 20.622 1.00 18.49 556 THR A CA 1
ATOM 1510 C C . THR A 1 204 ? 22.788 26.476 20.910 1.00 18.52 556 THR A C 1
ATOM 1511 O O . THR A 1 204 ? 21.812 26.679 20.191 1.00 18.43 556 THR A O 1
ATOM 1515 N N . ARG A 1 205 ? 23.080 27.231 21.970 1.00 16.96 557 ARG A N 1
ATOM 1516 C CA . ARG A 1 205 ? 22.245 28.360 22.369 1.00 18.57 557 ARG A CA 1
ATOM 1517 C C . ARG A 1 205 ? 23.054 29.614 22.685 1.00 17.97 557 ARG A C 1
ATOM 1518 O O . ARG A 1 205 ? 24.278 29.570 22.801 1.00 18.36 557 ARG A O 1
ATOM 1526 N N . GLU A 1 206 ? 22.361 30.736 22.839 1.00 18.66 558 GLU A N 1
ATOM 1527 C CA . GLU A 1 206 ? 23.035 31.982 23.166 1.00 18.48 558 GLU A CA 1
ATOM 1528 C C . GLU A 1 206 ? 22.528 32.493 24.513 1.00 16.93 558 GLU A C 1
ATOM 1529 O O . GLU A 1 206 ? 21.447 32.115 24.967 1.00 16.07 558 GLU A O 1
ATOM 1535 N N . TYR A 1 207 ? 23.328 33.337 25.154 1.00 14.59 559 TYR A N 1
ATOM 1536 C CA . TYR A 1 207 ? 22.965 33.931 26.431 1.00 12.50 559 TYR A CA 1
ATOM 1537 C C . TYR A 1 207 ? 23.486 35.363 26.427 1.00 13.44 559 TYR A C 1
ATOM 1538 O O . TYR A 1 207 ? 24.442 35.687 25.712 1.00 12.15 559 TYR A O 1
ATOM 1547 N N . THR A 1 208 ? 22.847 36.225 27.204 1.00 12.03 560 THR A N 1
ATOM 1548 C CA . THR A 1 208 ? 23.241 37.625 27.250 1.00 12.28 560 THR A CA 1
ATOM 1549 C C . THR A 1 208 ? 23.869 38.020 28.572 1.00 12.76 560 THR A C 1
ATOM 1550 O O . THR A 1 208 ? 23.379 37.638 29.632 1.00 14.88 560 THR A O 1
ATOM 1554 N N . VAL A 1 209 ? 24.956 38.787 28.498 1.00 13.69 561 VAL A N 1
ATOM 1555 C CA . VAL A 1 209 ? 25.648 39.271 29.690 1.00 14.83 561 VAL A CA 1
ATOM 1556 C C . VAL A 1 209 ? 25.417 40.773 29.864 1.00 14.37 561 VAL A C 1
ATOM 1557 O O . VAL A 1 209 ? 25.760 41.570 28.987 1.00 13.88 561 VAL A O 1
ATOM 1561 N N . MET A 1 210 ? 24.823 41.152 30.992 1.00 15.37 562 MET A N 1
ATOM 1562 C CA . MET A 1 210 ? 24.571 42.557 31.297 1.00 17.61 562 MET A CA 1
ATOM 1563 C C . MET A 1 210 ? 25.664 43.044 32.252 1.00 17.62 562 MET A C 1
ATOM 1564 O O . MET A 1 210 ? 25.914 42.425 33.292 1.00 17.51 562 MET A O 1
ATOM 1569 N N . GLU A 1 211 ? 26.314 44.146 31.889 1.00 16.81 563 GLU A N 1
ATOM 1570 C CA . GLU A 1 211 ? 27.398 44.723 32.686 1.00 17.57 563 GLU A CA 1
ATOM 1571 C C . GLU A 1 211 ? 26.956 45.192 34.077 1.00 19.46 563 GLU A C 1
ATOM 1572 O O . GLU A 1 211 ? 25.789 45.515 34.287 1.00 17.44 563 GLU A O 1
ATOM 1578 N N . PRO A 1 212 ? 27.897 45.237 35.042 1.00 19.62 564 PRO A N 1
ATOM 1579 C CA . PRO A 1 212 ? 27.653 45.655 36.429 1.00 22.90 564 PRO A CA 1
ATOM 1580 C C . PRO A 1 212 ? 26.730 46.859 36.551 1.00 26.36 564 PRO A C 1
ATOM 1581 O O . PRO A 1 212 ? 26.954 47.893 35.924 1.00 25.83 564 PRO A O 1
ATOM 1585 N N . ASP A 1 213 ? 25.693 46.710 37.369 1.00 31.13 565 ASP A N 1
ATOM 1586 C CA . ASP A 1 213 ? 24.711 47.766 37.576 1.00 35.82 565 ASP A CA 1
ATOM 1587 C C . ASP A 1 213 ? 25.278 48.954 38.350 1.00 37.90 565 ASP A C 1
ATOM 1588 O O . ASP A 1 213 ? 25.045 49.098 39.552 1.00 37.98 565 ASP A O 1
ATOM 1593 N N . GLN A 1 214 ? 26.031 49.796 37.648 1.00 38.75 566 GLN A N 1
ATOM 1594 C CA . GLN A 1 214 ? 26.632 50.988 38.238 1.00 40.05 566 GLN A CA 1
ATOM 1595 C C . GLN A 1 214 ? 26.623 52.100 37.197 1.00 40.02 566 GLN A C 1
ATOM 1596 O O . GLN A 1 214 ? 26.444 51.840 36.004 1.00 40.05 566 GLN A O 1
ATOM 1602 N N . ASP A 1 215 ? 26.814 53.335 37.646 1.00 38.90 567 ASP A N 1
ATOM 1603 C CA . ASP A 1 215 ? 26.811 54.472 36.736 1.00 38.36 567 ASP A CA 1
ATOM 1604 C C . ASP A 1 215 ? 27.765 54.262 35.564 1.00 36.69 567 ASP A C 1
ATOM 1605 O O . ASP A 1 215 ? 28.949 53.984 35.755 1.00 37.06 567 ASP A O 1
ATOM 1610 N N . GLY A 1 216 ? 27.236 54.392 34.352 1.00 34.61 568 GLY A N 1
ATOM 1611 C CA . GLY A 1 216 ? 28.051 54.216 33.164 1.00 31.13 568 GLY A CA 1
ATOM 1612 C C . GLY A 1 216 ? 28.096 52.793 32.632 1.00 29.00 568 GLY A C 1
ATOM 1613 O O . GLY A 1 216 ? 28.921 52.486 31.772 1.00 27.96 568 GLY A O 1
ATOM 1614 N N . ALA A 1 217 ? 27.219 51.922 33.132 1.00 26.06 569 ALA A N 1
ATOM 1615 C CA . ALA A 1 217 ? 27.181 50.528 32.675 1.00 23.30 569 ALA A CA 1
ATOM 1616 C C . ALA A 1 217 ? 27.171 50.470 31.146 1.00 19.11 569 ALA A C 1
ATOM 1617 O O . ALA A 1 217 ? 26.315 51.071 30.502 1.00 17.26 569 ALA A O 1
ATOM 1619 N N . ALA A 1 218 ? 28.121 49.736 30.574 1.00 17.86 570 ALA A N 1
ATOM 1620 C CA . ALA A 1 218 ? 28.233 49.617 29.121 1.00 16.73 570 ALA A CA 1
ATOM 1621 C C . ALA A 1 218 ? 27.163 48.704 28.531 1.00 15.59 570 ALA A C 1
ATOM 1622 O O . ALA A 1 218 ? 26.523 47.938 29.253 1.00 15.55 570 ALA A O 1
ATOM 1624 N N . PRO A 1 219 ? 26.952 48.778 27.206 1.00 14.21 571 PRO A N 1
ATOM 1625 C CA . PRO A 1 219 ? 25.952 47.952 26.516 1.00 13.92 571 PRO A CA 1
ATOM 1626 C C . PRO A 1 219 ? 26.142 46.444 26.742 1.00 12.69 571 PRO A C 1
ATOM 1627 O O . PRO A 1 219 ? 27.265 45.970 26.907 1.00 13.72 571 PRO A O 1
ATOM 1631 N N . SER A 1 220 ? 25.039 45.700 26.739 1.00 13.07 572 SER A N 1
ATOM 1632 C CA . SER A 1 220 ? 25.082 44.250 26.947 1.00 12.36 572 SER A CA 1
ATOM 1633 C C . SER A 1 220 ? 25.671 43.532 25.734 1.00 13.91 572 SER A C 1
ATOM 1634 O O . SER A 1 220 ? 25.749 44.104 24.641 1.00 13.41 572 SER A O 1
ATOM 1637 N N . HIS A 1 221 ? 26.075 42.277 25.927 1.00 11.71 573 HIS A N 1
ATOM 1638 C CA . HIS A 1 221 ? 26.662 41.487 24.849 1.00 11.69 573 HIS A CA 1
ATOM 1639 C C . HIS A 1 221 ? 26.275 40.011 24.938 1.00 11.93 573 HIS A C 1
ATOM 1640 O O . HIS A 1 221 ? 26.153 39.447 26.025 1.00 11.32 573 HIS A O 1
ATOM 1647 N N . THR A 1 222 ? 26.093 39.395 23.776 1.00 12.25 574 THR A N 1
ATOM 1648 C CA . THR A 1 222 ? 25.691 37.999 23.686 1.00 13.93 574 THR A CA 1
ATOM 1649 C C . THR A 1 222 ? 26.845 37.056 23.384 1.00 14.72 574 THR A C 1
ATOM 1650 O O . THR A 1 222 ? 27.849 37.446 22.779 1.00 15.43 574 THR A O 1
ATOM 1654 N N . HIS A 1 223 ? 26.690 35.805 23.803 1.00 13.70 575 HIS A N 1
ATOM 1655 C CA . HIS A 1 223 ? 27.710 34.792 23.578 1.00 14.78 575 HIS A CA 1
ATOM 1656 C C . HIS A 1 223 ? 27.000 33.468 23.317 1.00 13.70 575 HIS A C 1
ATOM 1657 O O . HIS A 1 223 ? 25.833 33.309 23.669 1.00 13.23 575 HIS A O 1
ATOM 1664 N N . ILE A 1 224 ? 27.700 32.530 22.692 1.00 13.32 576 ILE A N 1
ATOM 1665 C CA . ILE A 1 224 ? 27.107 31.242 22.339 1.00 14.21 576 ILE A CA 1
ATOM 1666 C C . ILE A 1 224 ? 27.855 30.053 22.925 1.00 13.90 576 ILE A C 1
ATOM 1667 O O . ILE A 1 224 ? 29.079 30.074 23.024 1.00 11.75 576 ILE A O 1
ATOM 1672 N N . TYR A 1 225 ? 27.117 29.020 23.322 1.00 14.35 577 TYR A N 1
ATOM 1673 C CA . TYR A 1 225 ? 27.749 27.800 23.815 1.00 13.88 577 TYR A CA 1
ATOM 1674 C C . TYR A 1 225 ? 26.979 26.570 23.368 1.00 14.79 577 TYR A C 1
ATOM 1675 O O . TYR A 1 225 ? 25.792 26.649 23.045 1.00 14.42 577 TYR A O 1
ATOM 1684 N N . GLN A 1 226 ? 27.676 25.441 23.304 1.00 13.78 578 GLN A N 1
ATOM 1685 C CA . GLN A 1 226 ? 27.062 24.192 22.879 1.00 13.30 578 GLN A CA 1
ATOM 1686 C C . GLN A 1 226 ? 27.060 23.174 24.005 1.00 14.12 578 GLN A C 1
ATOM 1687 O O . GLN A 1 226 ? 28.112 22.853 24.564 1.00 14.67 578 GLN A O 1
ATOM 1693 N N . TRP A 1 227 ? 25.873 22.673 24.329 1.00 15.16 579 TRP A N 1
ATOM 1694 C CA . TRP A 1 227 ? 25.719 21.665 25.371 1.00 15.68 579 TRP A CA 1
ATOM 1695 C C . TRP A 1 227 ? 25.585 20.271 24.755 1.00 14.78 579 TRP A C 1
ATOM 1696 O O . TRP A 1 227 ? 24.821 20.071 23.812 1.00 14.97 579 TRP A O 1
ATOM 1707 N N . ARG A 1 228 ? 26.341 19.320 25.290 1.00 12.67 580 ARG A N 1
ATOM 1708 C CA . ARG A 1 228 ? 26.319 17.942 24.803 1.00 13.60 580 ARG A CA 1
ATOM 1709 C C . ARG A 1 228 ? 26.194 17.024 26.021 1.00 11.69 580 ARG A C 1
ATOM 1710 O O . ARG A 1 228 ? 26.965 17.157 26.965 1.00 13.68 580 ARG A O 1
ATOM 1718 N N . GLN A 1 229 ? 25.234 16.100 26.016 1.00 12.25 581 GLN A N 1
ATOM 1719 C CA . GLN A 1 229 ? 25.083 15.219 27.172 1.00 11.89 581 GLN A CA 1
ATOM 1720 C C . GLN A 1 229 ? 24.622 13.787 26.878 1.00 10.90 581 GLN A C 1
ATOM 1721 O O . GLN A 1 229 ? 23.904 13.519 25.909 1.00 9.04 581 GLN A O 1
ATOM 1727 N N . THR A 1 230 ? 25.062 12.866 27.729 1.00 9.85 582 THR A N 1
ATOM 1728 C CA . THR A 1 230 ? 24.709 11.458 27.604 1.00 10.10 582 THR A CA 1
ATOM 1729 C C . THR A 1 230 ? 24.178 10.995 28.956 1.00 10.35 582 THR A C 1
ATOM 1730 O O . THR A 1 230 ? 24.858 11.098 29.977 1.00 11.48 582 THR A O 1
ATOM 1734 N N . ILE A 1 231 ? 22.951 10.497 28.943 1.00 10.93 583 ILE A N 1
ATOM 1735 C CA . ILE A 1 231 ? 22.271 10.039 30.146 1.00 11.09 583 ILE A CA 1
ATOM 1736 C C . ILE A 1 231 ? 22.088 8.517 30.100 1.00 11.35 583 ILE A C 1
ATOM 1737 O O . ILE A 1 231 ? 21.410 7.999 29.218 1.00 11.29 583 ILE A O 1
ATOM 1742 N N . THR A 1 232 ? 22.698 7.813 31.054 1.00 12.53 584 THR A N 1
ATOM 1743 C CA . THR A 1 232 ? 22.623 6.349 31.107 1.00 13.59 584 THR A CA 1
ATOM 1744 C C . THR A 1 232 ? 21.883 5.827 32.339 1.00 14.83 584 THR A C 1
ATOM 1745 O O . THR A 1 232 ? 21.983 6.388 33.427 1.00 11.25 584 THR A O 1
ATOM 1749 N N . PHE A 1 233 ? 21.152 4.734 32.161 1.00 15.23 585 PHE A N 1
ATOM 1750 C CA . PHE A 1 233 ? 20.359 4.162 33.245 1.00 17.66 585 PHE A CA 1
ATOM 1751 C C . PHE A 1 233 ? 19.977 2.711 32.944 1.00 18.40 585 PHE A C 1
ATOM 1752 O O . PHE A 1 233 ? 20.291 2.190 31.873 1.00 18.68 585 PHE A O 1
ATOM 1760 N N . GLN A 1 234 ? 19.298 2.067 33.890 1.00 18.57 586 GLN A N 1
ATOM 1761 C CA . GLN A 1 234 ? 18.865 0.681 33.725 1.00 20.81 586 GLN A CA 1
ATOM 1762 C C . GLN A 1 234 ? 17.347 0.568 33.604 1.00 20.43 586 GLN A C 1
ATOM 1763 O O . GLN A 1 234 ? 16.614 1.283 34.279 1.00 19.78 586 GLN A O 1
ATOM 1769 N N . GLU A 1 235 ? 16.888 -0.329 32.736 1.00 20.67 587 GLU A N 1
ATOM 1770 C CA . GLU A 1 235 ? 15.459 -0.571 32.540 1.00 21.72 587 GLU A CA 1
ATOM 1771 C C . GLU A 1 235 ? 15.228 -2.069 32.734 1.00 23.08 587 GLU A C 1
ATOM 1772 O O . GLU A 1 235 ? 16.079 -2.882 32.370 1.00 21.88 587 GLU A O 1
ATOM 1778 N N . CYS A 1 236 ? 14.091 -2.442 33.309 1.00 23.99 588 CYS A N 1
ATOM 1779 C CA . CYS A 1 236 ? 13.820 -3.856 33.535 1.00 27.19 588 CYS A CA 1
ATOM 1780 C C . CYS A 1 236 ? 13.823 -4.604 32.205 1.00 28.67 588 CYS A C 1
ATOM 1781 O O . CYS A 1 236 ? 13.075 -4.266 31.285 1.00 27.89 588 CYS A O 1
ATOM 1784 N N . ALA A 1 237 ? 14.677 -5.620 32.113 1.00 31.29 589 ALA A N 1
ATOM 1785 C CA . ALA A 1 237 ? 14.824 -6.404 30.888 1.00 34.49 589 ALA A CA 1
ATOM 1786 C C . ALA A 1 237 ? 13.790 -7.511 30.706 1.00 36.87 589 ALA A C 1
ATOM 1787 O O . ALA A 1 237 ? 13.964 -8.403 29.878 1.00 37.15 589 ALA A O 1
ATOM 1789 N N . HIS A 1 238 ? 12.713 -7.452 31.476 1.00 39.85 590 HIS A N 1
ATOM 1790 C CA . HIS A 1 238 ? 11.665 -8.454 31.370 1.00 42.69 590 HIS A CA 1
ATOM 1791 C C . HIS A 1 238 ? 10.396 -7.728 30.940 1.00 44.90 590 HIS A C 1
ATOM 1792 O O . HIS A 1 238 ? 10.461 -6.582 30.492 1.00 46.80 590 HIS A O 1
ATOM 1799 N N . ASP A 1 239 ? 9.248 -8.382 31.068 1.00 47.28 591 ASP A N 1
ATOM 1800 C CA . ASP A 1 239 ? 7.988 -7.767 30.668 1.00 49.09 591 ASP A CA 1
ATOM 1801 C C . ASP A 1 239 ? 8.037 -7.514 29.166 1.00 50.28 591 ASP A C 1
ATOM 1802 O O . ASP A 1 239 ? 8.087 -6.369 28.714 1.00 50.83 591 ASP A O 1
ATOM 1807 N N . ASP A 1 240 ? 8.035 -8.598 28.398 1.00 51.50 592 ASP A N 1
ATOM 1808 C CA . ASP A 1 240 ? 8.085 -8.515 26.946 1.00 53.10 592 ASP A CA 1
ATOM 1809 C C . ASP A 1 240 ? 7.016 -7.573 26.407 1.00 52.72 592 ASP A C 1
ATOM 1810 O O . ASP A 1 240 ? 7.284 -6.760 25.522 1.00 53.00 592 ASP A O 1
ATOM 1815 N N . ALA A 1 241 ? 5.804 -7.688 26.944 1.00 52.29 593 ALA A N 1
ATOM 1816 C CA . ALA A 1 241 ? 4.692 -6.841 26.525 1.00 51.51 593 ALA A CA 1
ATOM 1817 C C . ALA A 1 241 ? 4.838 -5.467 27.170 1.00 50.96 593 ALA A C 1
ATOM 1818 O O . ALA A 1 241 ? 4.011 -5.049 27.983 1.00 51.68 593 ALA A O 1
ATOM 1820 N N . ARG A 1 242 ? 5.906 -4.772 26.799 1.00 48.92 594 ARG A N 1
ATOM 1821 C CA . ARG A 1 242 ? 6.197 -3.450 27.328 1.00 47.10 594 ARG A CA 1
ATOM 1822 C C . ARG A 1 242 ? 6.382 -2.468 26.173 1.00 44.30 594 ARG A C 1
ATOM 1823 O O . ARG A 1 242 ? 7.288 -2.623 25.352 1.00 44.80 594 ARG A O 1
ATOM 1831 N N . PRO A 1 243 ? 5.509 -1.451 26.090 1.00 41.36 595 PRO A N 1
ATOM 1832 C CA . PRO A 1 243 ? 5.556 -0.429 25.038 1.00 38.45 595 PRO A CA 1
ATOM 1833 C C . PRO A 1 243 ? 6.894 0.303 25.013 1.00 35.04 595 PRO A C 1
ATOM 1834 O O . PRO A 1 243 ? 7.389 0.737 26.051 1.00 35.19 595 PRO A O 1
ATOM 1838 N N . ALA A 1 244 ? 7.471 0.445 23.825 1.00 31.32 596 ALA A N 1
ATOM 1839 C CA . ALA A 1 244 ? 8.753 1.122 23.681 1.00 28.04 596 ALA A CA 1
ATOM 1840 C C . ALA A 1 244 ? 8.629 2.630 23.880 1.00 25.68 596 ALA A C 1
ATOM 1841 O O . ALA A 1 244 ? 7.623 3.233 23.511 1.00 24.61 596 ALA A O 1
ATOM 1843 N N . LEU A 1 245 ? 9.655 3.233 24.471 1.00 23.01 597 LEU A N 1
ATOM 1844 C CA . LEU A 1 245 ? 9.666 4.679 24.686 1.00 21.54 597 LEU A CA 1
ATOM 1845 C C . LEU A 1 245 ? 9.852 5.387 23.345 1.00 19.48 597 LEU A C 1
ATOM 1846 O O . LEU A 1 245 ? 10.419 4.818 22.411 1.00 20.25 597 LEU A O 1
ATOM 1851 N N . PRO A 1 246 ? 9.379 6.637 23.232 1.00 19.30 598 PRO A N 1
ATOM 1852 C CA . PRO A 1 246 ? 9.527 7.375 21.975 1.00 18.60 598 PRO A CA 1
ATOM 1853 C C . PRO A 1 246 ? 11.007 7.519 21.639 1.00 17.97 598 PRO A C 1
ATOM 1854 O O . PRO A 1 246 ? 11.838 7.666 22.539 1.00 17.43 598 PRO A O 1
ATOM 1858 N N . SER A 1 247 ? 11.338 7.468 20.352 1.00 17.21 599 SER A N 1
ATOM 1859 C CA . SER A 1 247 ? 12.728 7.597 19.936 1.00 17.40 599 SER A CA 1
ATOM 1860 C C . SER A 1 247 ? 13.230 9.028 20.132 1.00 16.38 599 SER A C 1
ATOM 1861 O O . SER A 1 247 ? 14.430 9.254 20.288 1.00 15.24 599 SER A O 1
ATOM 1864 N N . THR A 1 248 ? 12.307 9.986 20.135 1.00 14.40 600 THR A N 1
ATOM 1865 C CA . THR A 1 248 ? 12.654 11.392 20.326 1.00 13.38 600 THR A CA 1
ATOM 1866 C C . THR A 1 248 ? 11.560 12.127 21.102 1.00 14.10 600 THR A C 1
ATOM 1867 O O . THR A 1 248 ? 10.377 12.003 20.783 1.00 14.63 600 THR A O 1
ATOM 1871 N N . GLN A 1 249 ? 11.958 12.883 22.124 1.00 12.87 601 GLN A N 1
ATOM 1872 C CA . GLN A 1 249 ? 11.015 13.670 22.920 1.00 13.41 601 GLN A CA 1
ATOM 1873 C C . GLN A 1 249 ? 11.523 15.111 22.975 1.00 12.78 601 GLN A C 1
ATOM 1874 O O . GLN A 1 249 ? 12.727 15.352 22.968 1.00 12.09 601 GLN A O 1
ATOM 1880 N N . GLN A 1 250 ? 10.607 16.070 23.028 1.00 12.40 602 GLN A N 1
ATOM 1881 C CA . GLN A 1 250 ? 11.007 17.472 23.063 1.00 14.74 602 GLN A CA 1
ATOM 1882 C C . GLN A 1 250 ? 10.775 18.141 24.408 1.00 13.43 602 GLN A C 1
ATOM 1883 O O . GLN A 1 250 ? 9.671 18.097 24.953 1.00 13.74 602 GLN A O 1
ATOM 1889 N N . LEU A 1 251 ? 11.829 18.753 24.942 1.00 13.97 603 LEU A N 1
ATOM 1890 C CA . LEU A 1 251 ? 11.735 19.460 26.214 1.00 13.10 603 LEU A CA 1
ATOM 1891 C C . LEU A 1 251 ? 11.593 20.950 25.908 1.00 13.26 603 LEU A C 1
ATOM 1892 O O . LEU A 1 251 ? 12.437 21.533 25.218 1.00 10.67 603 LEU A O 1
ATOM 1897 N N . SER A 1 252 ? 10.518 21.555 26.406 1.00 13.63 604 SER A N 1
ATOM 1898 C CA . SER A 1 252 ? 10.271 22.983 26.210 1.00 13.81 604 SER A CA 1
ATOM 1899 C C . SER A 1 252 ? 10.604 23.698 27.523 1.00 14.89 604 SER A C 1
ATOM 1900 O O . SER A 1 252 ? 10.037 23.382 28.576 1.00 13.15 604 SER A O 1
ATOM 1903 N N . VAL A 1 253 ? 11.529 24.652 27.451 1.00 11.90 605 VAL A N 1
ATOM 1904 C CA . VAL A 1 253 ? 11.985 25.387 28.629 1.00 12.93 605 VAL A CA 1
ATOM 1905 C C . VAL A 1 253 ? 11.684 26.878 28.561 1.00 13.38 605 VAL A C 1
ATOM 1906 O O . VAL A 1 253 ? 11.845 27.500 27.511 1.00 12.28 605 VAL A O 1
ATOM 1910 N N . ASP A 1 254 ? 11.262 27.448 29.687 1.00 15.57 606 ASP A N 1
ATOM 1911 C CA . ASP A 1 254 ? 10.963 28.876 29.750 1.00 17.22 606 ASP A CA 1
ATOM 1912 C C . ASP A 1 254 ? 11.074 29.421 31.174 1.00 15.40 606 ASP A C 1
ATOM 1913 O O . ASP A 1 254 ? 11.326 28.674 32.114 1.00 16.15 606 ASP A O 1
ATOM 1918 N N . SER A 1 255 ? 10.898 30.733 31.315 1.00 15.30 607 SER A N 1
ATOM 1919 C CA . SER A 1 255 ? 10.965 31.402 32.612 1.00 15.85 607 SER A CA 1
ATOM 1920 C C . SER A 1 255 ? 12.271 31.095 33.337 1.00 15.36 607 SER A C 1
ATOM 1921 O O . SER A 1 255 ? 12.277 30.795 34.539 1.00 14.43 607 SER A O 1
ATOM 1924 N N . VAL A 1 256 ? 13.377 31.171 32.602 1.00 13.51 608 VAL A N 1
ATOM 1925 C CA . VAL A 1 256 ? 14.693 30.891 33.163 1.00 13.46 608 VAL A CA 1
ATOM 1926 C C . VAL A 1 256 ? 15.259 32.086 33.928 1.00 15.25 608 VAL A C 1
ATOM 1927 O O . VAL A 1 256 ? 15.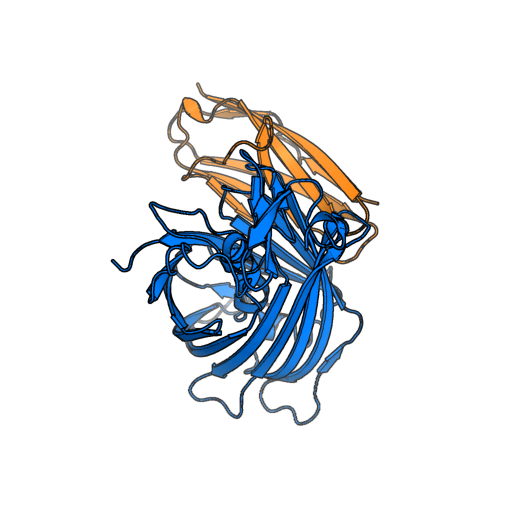231 33.215 33.436 1.00 13.47 608 VAL A O 1
ATOM 1931 N N . PHE A 1 257 ? 15.765 31.823 35.133 1.00 13.46 609 PHE A N 1
ATOM 1932 C CA . PHE A 1 257 ? 16.364 32.856 35.983 1.00 13.99 609 PHE A CA 1
ATOM 1933 C C . PHE A 1 257 ? 17.657 32.320 36.584 1.00 12.11 609 PHE A C 1
ATOM 1934 O O . PHE A 1 257 ? 17.700 31.180 37.049 1.00 10.36 609 PHE A O 1
ATOM 1942 N N . VAL A 1 258 ? 18.706 33.137 36.579 1.00 11.71 610 VAL A N 1
ATOM 1943 C CA . VAL A 1 258 ? 19.978 32.728 37.169 1.00 9.24 610 VAL A CA 1
ATOM 1944 C C . VAL A 1 258 ? 20.454 33.891 38.034 1.00 10.45 610 VAL A C 1
ATOM 1945 O O . VAL A 1 258 ? 20.253 35.054 37.683 1.00 8.68 610 VAL A O 1
ATOM 1949 N N . LEU A 1 259 ? 21.075 33.585 39.166 1.00 10.01 611 LEU A N 1
ATOM 1950 C CA . LEU A 1 259 ? 21.531 34.643 40.067 1.00 14.46 611 LEU A CA 1
ATOM 1951 C C . LEU A 1 259 ? 22.643 34.207 41.007 1.00 13.52 611 LEU A C 1
ATOM 1952 O O . LEU A 1 259 ? 22.648 33.080 41.482 1.00 14.99 611 LEU A O 1
ATOM 1957 N N . TYR A 1 260 ? 23.591 35.101 41.266 1.00 14.57 612 TYR A N 1
ATOM 1958 C CA . TYR A 1 260 ? 24.660 34.796 42.209 1.00 15.46 612 TYR A CA 1
ATOM 1959 C C . TYR A 1 260 ? 24.715 35.926 43.223 1.00 18.43 612 TYR A C 1
ATOM 1960 O O . TYR A 1 260 ? 24.835 37.095 42.850 1.00 19.04 612 TYR A O 1
ATOM 1969 N N . ASN A 1 261 ? 24.608 35.577 44.500 1.00 19.85 613 ASN A N 1
ATOM 1970 C CA . ASN A 1 261 ? 24.660 36.572 45.559 1.00 22.10 613 ASN A CA 1
ATOM 1971 C C . ASN A 1 261 ? 25.972 36.445 46.327 1.00 23.26 613 ASN A C 1
ATOM 1972 O O . ASN A 1 261 ? 26.253 35.420 46.954 1.00 21.98 613 ASN A O 1
ATOM 1977 N N . LYS A 1 262 ? 26.770 37.502 46.251 1.00 23.41 614 LYS A N 1
ATOM 1978 C CA . LYS A 1 262 ? 28.068 37.565 46.901 1.00 26.22 614 LYS A CA 1
ATOM 1979 C C . LYS A 1 262 ? 27.974 37.513 48.428 1.00 26.10 614 LYS A C 1
ATOM 1980 O O . LYS A 1 262 ? 28.800 36.879 49.084 1.00 26.46 614 LYS A O 1
ATOM 1986 N N . GLU A 1 263 ? 26.963 38.173 48.987 1.00 26.17 615 GLU A N 1
ATOM 1987 C CA . GLU A 1 263 ? 26.781 38.215 50.437 1.00 27.99 615 GLU A CA 1
ATOM 1988 C C . GLU A 1 263 ? 26.602 36.845 51.078 1.00 27.24 615 GLU A C 1
ATOM 1989 O O . GLU A 1 263 ? 27.238 36.546 52.087 1.00 27.56 615 GLU A O 1
ATOM 1995 N N . GLU A 1 264 ? 25.733 36.017 50.508 1.00 26.26 616 GLU A N 1
ATOM 1996 C CA . GLU A 1 264 ? 25.511 34.686 51.055 1.00 25.07 616 GLU A CA 1
ATOM 1997 C C . GLU A 1 264 ? 26.283 33.637 50.255 1.00 22.74 616 GLU A C 1
ATOM 1998 O O . GLU A 1 264 ? 26.223 32.446 50.556 1.00 20.95 616 GLU A O 1
ATOM 2004 N N . ARG A 1 265 ? 27.023 34.095 49.249 1.00 20.15 617 ARG A N 1
ATOM 2005 C CA . ARG A 1 265 ? 27.812 33.208 48.395 1.00 19.77 617 ARG A CA 1
ATOM 2006 C C . ARG A 1 265 ? 26.962 32.044 47.913 1.00 18.06 617 ARG A C 1
ATOM 2007 O O . ARG A 1 265 ? 27.320 30.875 48.080 1.00 16.18 617 ARG A O 1
ATOM 2015 N N . ILE A 1 266 ? 25.833 32.371 47.299 1.00 16.47 618 ILE A N 1
ATOM 2016 C C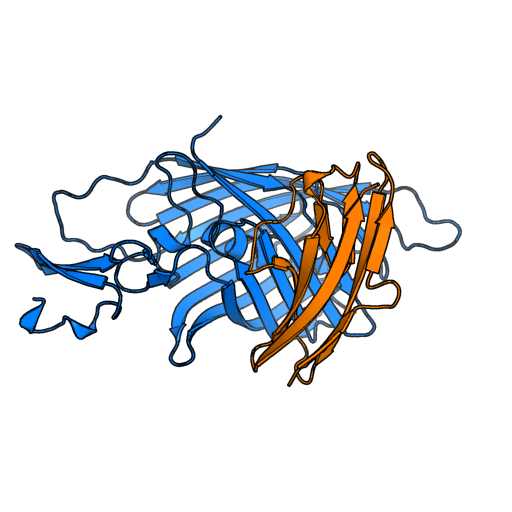A . ILE A 1 266 ? 24.929 31.345 46.818 1.00 16.08 618 ILE A CA 1
ATOM 2017 C C . ILE A 1 266 ? 24.579 31.534 45.353 1.00 15.08 618 ILE A C 1
ATOM 2018 O O . ILE A 1 266 ? 24.323 32.648 44.899 1.00 14.97 618 ILE A O 1
ATOM 2023 N N . LEU A 1 267 ? 24.593 30.428 44.617 1.00 14.58 619 LEU A N 1
ATOM 2024 C CA . LEU A 1 267 ? 24.273 30.418 43.198 1.00 13.91 619 LEU A CA 1
ATOM 2025 C C . LEU A 1 267 ? 22.861 29.839 43.066 1.00 13.31 619 LEU A C 1
ATOM 2026 O O . LEU A 1 267 ? 22.573 28.779 43.624 1.00 12.22 619 LEU A O 1
ATOM 2031 N N . ARG A 1 268 ? 21.988 30.534 42.337 1.00 13.00 620 ARG A N 1
ATOM 2032 C CA . ARG A 1 268 ? 20.604 30.090 42.157 1.00 13.23 620 ARG A CA 1
ATOM 2033 C C . ARG A 1 268 ? 20.182 29.938 40.690 1.00 14.57 620 ARG A C 1
ATOM 2034 O O . ARG A 1 268 ? 20.492 30.788 39.847 1.00 12.35 620 ARG A O 1
ATOM 2042 N N . TYR A 1 269 ? 19.478 28.844 40.397 1.00 12.44 621 TYR A N 1
ATOM 2043 C CA . TYR A 1 269 ? 18.983 28.554 39.049 1.00 14.15 621 TYR A CA 1
ATOM 2044 C C . TYR A 1 269 ? 17.504 28.164 39.138 1.00 14.65 621 TYR A C 1
ATOM 2045 O O . TYR A 1 269 ? 17.125 27.372 40.002 1.00 15.57 621 TYR A O 1
ATOM 2054 N N . ALA A 1 270 ? 16.670 28.708 38.254 1.00 12.11 622 ALA A N 1
ATOM 2055 C CA . ALA A 1 270 ? 15.252 28.357 38.251 1.00 13.05 622 ALA A CA 1
ATOM 2056 C C . ALA A 1 270 ? 14.729 28.293 36.820 1.00 12.41 622 ALA A C 1
ATOM 2057 O O . ALA A 1 270 ? 15.071 29.136 35.992 1.00 12.20 622 ALA A O 1
ATOM 2059 N N . LEU A 1 271 ? 13.926 27.274 36.525 1.00 13.16 623 LEU A N 1
ATOM 2060 C CA . LEU A 1 271 ? 13.343 27.125 35.198 1.00 14.48 623 LEU A CA 1
ATOM 2061 C C . LEU A 1 271 ? 12.080 26.257 35.147 1.00 15.06 623 LEU A C 1
ATOM 2062 O O . LEU A 1 271 ? 11.860 25.387 36.002 1.00 13.63 623 LEU A O 1
ATOM 2067 N N . SER A 1 272 ? 11.251 26.516 34.140 1.00 12.90 624 SER A N 1
ATOM 2068 C CA . SER A 1 272 ? 9.998 25.788 33.943 1.00 14.39 624 SER A CA 1
ATOM 2069 C C . SER A 1 272 ? 10.135 24.808 32.780 1.00 14.63 624 SER A C 1
ATOM 2070 O O . SER A 1 272 ? 10.705 25.148 31.742 1.00 14.32 624 SER A O 1
ATOM 2073 N N . ASN A 1 273 ? 9.588 23.606 32.950 1.00 14.55 625 ASN A N 1
ATOM 2074 C CA . ASN A 1 273 ? 9.725 22.549 31.947 1.00 16.04 625 ASN A CA 1
ATOM 2075 C C . ASN A 1 273 ? 8.472 21.742 31.601 1.00 15.35 625 ASN A C 1
ATOM 2076 O O . ASN A 1 273 ? 7.667 21.421 32.479 1.00 13.17 625 ASN A O 1
ATOM 2081 N N . SER A 1 274 ? 8.347 21.406 30.315 1.00 14.51 626 SER A N 1
ATOM 2082 C CA . SER A 1 274 ? 7.260 20.577 29.781 1.00 15.49 626 SER A CA 1
ATOM 2083 C C . SER A 1 274 ? 7.898 19.572 28.822 1.00 14.20 626 SER A C 1
ATOM 2084 O O . SER A 1 274 ? 8.803 19.929 28.066 1.00 13.43 626 SER A O 1
ATOM 2087 N N . ILE A 1 275 ? 7.442 18.324 28.848 1.00 13.99 627 ILE A N 1
ATOM 2088 C CA . ILE A 1 275 ? 7.998 17.303 27.959 1.00 15.40 627 ILE A CA 1
ATOM 2089 C C . ILE A 1 275 ? 6.885 16.721 27.077 1.00 16.02 627 ILE A C 1
ATOM 2090 O O . ILE A 1 275 ? 5.806 16.372 27.567 1.00 17.50 627 ILE A O 1
ATOM 2095 N N . GLY A 1 276 ? 7.144 16.636 25.775 1.00 16.31 628 GLY A N 1
ATOM 2096 C CA . GLY A 1 276 ? 6.146 16.114 24.858 1.00 16.34 628 GLY A CA 1
ATOM 2097 C C . GLY A 1 276 ? 6.661 15.831 23.457 1.00 16.43 628 GLY A C 1
ATOM 2098 O O . GLY A 1 276 ? 7.867 15.696 23.249 1.00 14.71 628 GLY A O 1
ATOM 2099 N N . PRO A 1 277 ? 5.762 15.741 22.464 1.00 17.83 629 PRO A N 1
ATOM 2100 C CA . PRO A 1 277 ? 6.133 15.467 21.073 1.00 18.69 629 PRO A CA 1
ATOM 2101 C C . PRO A 1 277 ? 6.887 16.605 20.376 1.00 20.12 629 PRO A C 1
ATOM 2102 O O . PRO A 1 277 ? 6.788 17.765 20.772 1.00 19.21 629 PRO A O 1
ATOM 2106 N N . VAL A 1 278 ? 7.641 16.258 19.336 1.00 21.90 630 VAL A N 1
ATOM 2107 C CA . VAL A 1 278 ? 8.393 17.241 18.565 1.00 25.76 630 VAL A CA 1
ATOM 2108 C C . VAL A 1 278 ? 7.412 18.087 17.754 1.00 29.25 630 VAL A C 1
ATOM 2109 O O . VAL A 1 278 ? 6.632 17.555 16.967 1.00 29.63 630 VAL A O 1
ATOM 2113 N N . ARG A 1 279 ? 7.450 19.400 17.954 1.00 33.38 631 ARG A N 1
ATOM 2114 C CA . ARG A 1 279 ? 6.568 20.314 17.232 1.00 37.68 631 ARG A CA 1
ATOM 2115 C C . ARG A 1 279 ? 7.394 21.303 16.419 1.00 39.23 631 ARG A C 1
ATOM 2116 O O . ARG A 1 279 ? 7.353 21.225 15.172 1.00 40.77 631 ARG A O 1
ATOM 2125 N N . PRO B 2 9 ? 15.797 24.570 62.029 1.00 21.31 1769 PRO B N 1
ATOM 2126 C CA . PRO B 2 9 ? 16.758 24.591 60.905 1.00 20.15 1769 PRO B CA 1
ATOM 2127 C C . PRO B 2 9 ? 16.474 25.697 59.882 1.00 19.80 1769 PRO B C 1
ATOM 2128 O O . PRO B 2 9 ? 17.385 26.157 59.196 1.00 20.67 1769 PRO B O 1
ATOM 2132 N N . ILE B 2 10 ? 15.221 26.126 59.774 1.00 17.22 1770 ILE B N 1
ATOM 2133 C CA . ILE B 2 10 ? 14.884 27.192 58.833 1.00 17.66 1770 ILE B CA 1
ATOM 2134 C C . ILE B 2 10 ? 13.598 27.918 59.226 1.00 17.97 1770 ILE B C 1
ATOM 2135 O O . ILE B 2 10 ? 12.635 27.295 59.669 1.00 18.48 1770 ILE B O 1
ATOM 2140 N N . MET B 2 11 ? 13.598 29.241 59.069 1.00 18.59 1771 MET B N 1
ATOM 2141 C CA . MET B 2 11 ? 12.447 30.066 59.428 1.00 19.06 1771 MET B CA 1
ATOM 2142 C C . MET B 2 11 ? 12.082 31.066 58.330 1.00 17.66 1771 MET B C 1
ATOM 2143 O O . MET B 2 11 ? 12.898 31.897 57.924 1.00 16.46 1771 MET B O 1
ATOM 2148 N N . VAL B 2 12 ? 10.841 30.978 57.866 1.00 16.40 1772 VAL B N 1
ATOM 2149 C CA . VAL B 2 12 ? 10.328 31.838 56.808 1.00 16.35 1772 VAL B CA 1
ATOM 2150 C C . VAL B 2 12 ? 9.615 33.088 57.313 1.00 17.79 1772 VAL B C 1
ATOM 2151 O O . VAL B 2 12 ? 8.968 33.063 58.359 1.00 16.12 1772 VAL B O 1
ATOM 2155 N N . THR B 2 13 ? 9.742 34.177 56.556 1.00 17.92 1773 THR B N 1
ATOM 2156 C CA . THR B 2 13 ? 9.076 35.433 56.884 1.00 19.16 1773 THR B CA 1
ATOM 2157 C C . THR B 2 13 ? 8.487 36.072 55.629 1.00 18.50 1773 THR B C 1
ATOM 2158 O O . THR B 2 13 ? 9.208 36.349 54.672 1.00 18.47 1773 THR B O 1
ATOM 2162 N N . VAL B 2 14 ? 7.176 36.290 55.621 1.00 18.89 1774 VAL B N 1
ATOM 2163 C CA . VAL B 2 14 ? 6.546 36.944 54.482 1.00 19.63 1774 VAL B CA 1
ATOM 2164 C C . VAL B 2 14 ? 6.625 38.428 54.810 1.00 20.90 1774 VAL B C 1
ATOM 2165 O O . VAL B 2 14 ? 6.071 38.871 55.816 1.00 19.09 1774 VAL B O 1
ATOM 2169 N N . GLU B 2 15 ? 7.333 39.188 53.979 1.00 23.41 1775 GLU B N 1
ATOM 2170 C CA . GLU B 2 15 ? 7.492 40.618 54.218 1.00 25.80 1775 GLU B CA 1
ATOM 2171 C C . GLU B 2 15 ? 6.188 41.392 54.227 1.00 27.61 1775 GLU B C 1
ATOM 2172 O O . GLU B 2 15 ? 5.206 40.999 53.589 1.00 24.75 1775 GLU B O 1
ATOM 2178 N N . GLU B 2 16 ? 6.197 42.512 54.945 1.00 28.96 1776 GLU B N 1
ATOM 2179 C CA . GLU B 2 16 ? 4.998 43.314 55.095 1.00 33.17 1776 GLU B CA 1
ATOM 2180 C C . GLU B 2 16 ? 4.220 43.625 53.839 1.00 34.19 1776 GLU B C 1
ATOM 2181 O O . GLU B 2 16 ? 4.775 43.919 52.776 1.00 33.57 1776 GLU B O 1
ATOM 2187 N N . GLN B 2 17 ? 2.906 43.572 54.026 1.00 36.25 1777 GLN B N 1
ATOM 2188 C CA . GLN B 2 17 ? 1.898 43.755 52.999 1.00 34.78 1777 GLN B CA 1
ATOM 2189 C C . GLN B 2 17 ? 1.569 42.326 52.614 1.00 31.70 1777 GLN B C 1
ATOM 2190 O O . GLN B 2 17 ? 1.557 41.957 51.441 1.00 28.45 1777 GLN B O 1
ATOM 2196 N N . ARG B 2 18 ? 1.336 41.523 53.651 1.00 28.80 1778 ARG B N 1
ATOM 2197 C CA . ARG B 2 18 ? 0.996 40.118 53.499 1.00 28.30 1778 ARG B CA 1
ATOM 2198 C C . ARG B 2 18 ? -0.404 39.980 52.921 1.00 26.59 1778 ARG B C 1
ATOM 2199 O O . ARG B 2 18 ? -0.734 38.964 52.309 1.00 26.03 1778 ARG B O 1
ATOM 2207 N N . SER B 2 19 ? -1.231 41.000 53.133 1.00 24.56 1779 SER B N 1
ATOM 2208 C CA . SER B 2 19 ? -2.593 41.003 52.609 1.00 23.53 1779 SER B CA 1
ATOM 2209 C C . SER B 2 19 ? -2.781 42.240 51.738 1.00 22.30 1779 SER B C 1
ATOM 2210 O O . SER B 2 19 ? -2.685 43.367 52.218 1.00 20.47 1779 SER B O 1
ATOM 2213 N N . GLN B 2 20 ? -3.051 42.029 50.456 1.00 21.45 1780 GLN B N 1
ATOM 2214 C CA . GLN B 2 20 ? -3.236 43.141 49.536 1.00 21.35 1780 GLN B CA 1
ATOM 2215 C C . GLN B 2 20 ? -4.531 43.029 48.735 1.00 21.14 1780 GLN B C 1
ATOM 2216 O O . GLN B 2 20 ? -5.049 41.931 48.509 1.00 20.90 1780 GLN B O 1
ATOM 2222 N N . SER B 2 21 ? -5.054 44.179 48.319 1.00 22.42 1781 SER B N 1
ATOM 2223 C CA . SER B 2 21 ? -6.284 44.236 47.535 1.00 23.20 1781 SER B CA 1
ATOM 2224 C C . SER B 2 21 ? -6.040 45.124 46.323 1.00 23.09 1781 SER B C 1
ATOM 2225 O O . SER B 2 21 ? -5.634 46.277 46.467 1.00 22.47 1781 SER B O 1
ATOM 2228 N N . VAL B 2 22 ? -6.284 44.584 45.132 1.00 23.57 1782 VAL B N 1
ATOM 2229 C CA . VAL B 2 22 ? -6.079 45.331 43.897 1.00 23.56 1782 VAL B CA 1
ATOM 2230 C C . VAL B 2 22 ? -7.239 45.135 42.929 1.00 24.24 1782 VAL B C 1
ATOM 2231 O O . VAL B 2 22 ? -8.080 44.260 43.121 1.00 24.43 1782 VAL B O 1
ATOM 2235 N N . ARG B 2 23 ? -7.271 45.953 41.883 1.00 24.81 1783 ARG B N 1
ATOM 2236 C CA . ARG B 2 23 ? -8.320 45.863 40.879 1.00 24.45 1783 ARG B CA 1
ATOM 2237 C C . ARG B 2 23 ? -7.832 45.005 39.720 1.00 24.57 1783 ARG B C 1
ATOM 2238 O O . ARG B 2 23 ? -6.627 44.880 39.498 1.00 24.83 1783 ARG B O 1
ATOM 2246 N N . PRO B 2 24 ? -8.763 44.394 38.970 1.00 23.19 1784 PRO B N 1
ATOM 2247 C CA . PRO B 2 24 ? -8.403 43.548 37.830 1.00 23.06 1784 PRO B CA 1
ATOM 2248 C C . PRO B 2 24 ? -7.486 44.283 36.853 1.00 23.54 1784 PRO B C 1
ATOM 2249 O O . PRO B 2 24 ? -7.736 45.439 36.510 1.00 24.29 1784 PRO B O 1
ATOM 2253 N N . GLY B 2 25 ? -6.427 43.611 36.411 1.00 23.30 1785 GLY B N 1
ATOM 2254 C CA . GLY B 2 25 ? -5.503 44.231 35.477 1.00 22.63 1785 GLY B CA 1
ATOM 2255 C C . GLY B 2 25 ? -4.212 44.733 36.101 1.00 21.37 1785 GLY B C 1
ATOM 2256 O O . GLY B 2 25 ? -3.230 44.963 35.404 1.00 21.77 1785 GLY B O 1
ATOM 2257 N N . ALA B 2 26 ? -4.201 44.903 37.416 1.00 21.31 1786 ALA B N 1
ATOM 2258 C CA . ALA B 2 26 ? -3.005 45.381 38.096 1.00 21.38 1786 ALA B CA 1
ATOM 2259 C C . ALA B 2 26 ? -1.954 44.290 38.288 1.00 21.55 1786 ALA B C 1
ATOM 2260 O O . ALA B 2 26 ? -2.206 43.109 38.034 1.00 20.42 1786 ALA B O 1
ATOM 2262 N N . ASP B 2 27 ? -0.764 44.702 38.716 1.00 20.05 1787 ASP B N 1
ATOM 2263 C CA . ASP B 2 27 ? 0.315 43.766 39.004 1.00 21.44 1787 ASP B CA 1
ATOM 2264 C C . ASP B 2 27 ? 0.471 43.803 40.527 1.00 20.73 1787 ASP B C 1
ATOM 2265 O O . ASP B 2 27 ? 0.322 44.857 41.139 1.00 19.06 1787 ASP B O 1
ATOM 2270 N N . VAL B 2 28 ? 0.746 42.658 41.141 1.00 19.62 1788 VAL B N 1
ATOM 2271 C CA . VAL B 2 28 ? 0.924 42.613 42.587 1.00 19.94 1788 VAL B CA 1
ATOM 2272 C C . VAL B 2 28 ? 2.200 41.838 42.902 1.00 20.00 1788 VAL B C 1
ATOM 2273 O O . VAL B 2 28 ? 2.549 40.899 42.187 1.00 18.34 1788 VAL B O 1
ATOM 2277 N N . THR B 2 29 ? 2.899 42.244 43.959 1.00 18.46 1789 THR B N 1
ATOM 2278 C CA . THR B 2 29 ? 4.140 41.584 44.357 1.00 18.55 1789 THR B CA 1
ATOM 2279 C C . THR B 2 29 ? 4.151 41.218 45.842 1.00 17.78 1789 THR B C 1
ATOM 2280 O O . THR B 2 29 ? 3.761 42.025 46.691 1.00 16.95 1789 THR B O 1
ATOM 2284 N N . PHE B 2 30 ? 4.592 39.998 46.141 1.00 15.72 1790 PHE B N 1
ATOM 2285 C CA . PHE B 2 30 ? 4.701 39.509 47.515 1.00 16.32 1790 PHE B CA 1
ATOM 2286 C C . PHE B 2 30 ? 6.150 39.053 47.711 1.00 16.70 1790 PHE B C 1
ATOM 2287 O O . PHE B 2 30 ? 6.742 38.458 46.805 1.00 16.62 1790 PHE B O 1
ATOM 2295 N N . ILE B 2 31 ? 6.719 39.329 48.883 1.00 14.82 1791 ILE B N 1
ATOM 2296 C CA . ILE B 2 31 ? 8.107 38.967 49.151 1.00 16.12 1791 ILE B CA 1
ATOM 2297 C C . ILE B 2 31 ? 8.290 38.006 50.318 1.00 15.15 1791 ILE B C 1
ATOM 2298 O O . ILE B 2 31 ? 7.672 38.162 51.368 1.00 15.81 1791 ILE B O 1
ATOM 2303 N N . CYS B 2 32 ? 9.158 37.018 50.118 1.00 14.71 1792 CYS B N 1
ATOM 2304 C CA . CYS B 2 32 ? 9.453 36.015 51.134 1.00 16.17 1792 CYS B CA 1
ATOM 2305 C C . CYS B 2 32 ? 10.961 35.947 51.392 1.00 15.05 1792 CYS B C 1
ATOM 2306 O O . CYS B 2 32 ? 11.753 36.081 50.465 1.00 12.88 1792 CYS B O 1
ATOM 2309 N N . THR B 2 33 ? 11.350 35.756 52.651 1.00 14.93 1793 THR B N 1
ATOM 2310 C CA . THR B 2 33 ? 12.760 35.619 53.016 1.00 16.35 1793 THR B CA 1
ATOM 2311 C C . THR B 2 33 ? 12.857 34.526 54.073 1.00 14.75 1793 THR B C 1
ATOM 2312 O O . THR B 2 33 ? 11.841 34.047 54.573 1.00 13.49 1793 THR B O 1
ATOM 2316 N N . ALA B 2 34 ? 14.074 34.122 54.410 1.00 15.57 1794 ALA B N 1
ATOM 2317 C CA . ALA B 2 34 ? 14.235 33.080 55.412 1.00 16.40 1794 ALA B CA 1
ATOM 2318 C C . ALA B 2 34 ? 15.607 33.076 56.054 1.00 17.44 1794 ALA B C 1
ATOM 2319 O O . ALA B 2 34 ? 16.580 33.567 55.481 1.00 15.49 1794 ALA B O 1
ATOM 2321 N N . LYS B 2 35 ? 15.658 32.524 57.262 1.00 17.47 1795 LYS B N 1
ATOM 2322 C CA . LYS B 2 35 ? 16.896 32.376 58.009 1.00 19.73 1795 LYS B CA 1
ATOM 2323 C C . LYS B 2 35 ? 17.103 30.871 58.035 1.00 18.02 1795 LYS B C 1
ATOM 2324 O O . LYS B 2 35 ? 16.227 30.121 58.471 1.00 19.15 1795 LYS B O 1
ATOM 2330 N N . SER B 2 36 ? 18.257 30.433 57.550 1.00 17.91 1796 SER B N 1
ATOM 2331 C CA . SER B 2 36 ? 18.570 29.013 57.457 1.00 18.36 1796 SER B CA 1
ATOM 2332 C C . SER B 2 36 ? 19.874 28.649 58.142 1.00 19.19 1796 SER B C 1
ATOM 2333 O O . SER B 2 36 ? 20.847 29.397 58.074 1.00 19.23 1796 SER B O 1
ATOM 2336 N N . LYS B 2 37 ? 19.894 27.495 58.801 1.00 19.18 1797 LYS B N 1
ATOM 2337 C CA . LYS B 2 37 ? 21.108 27.051 59.465 1.00 21.26 1797 LYS B CA 1
ATOM 2338 C C . LYS B 2 37 ? 22.011 26.328 58.467 1.00 21.44 1797 LYS B C 1
ATOM 2339 O O . LYS B 2 37 ? 23.159 26.011 58.771 1.00 21.51 1797 LYS B O 1
ATOM 2345 N N . SER B 2 38 ? 21.485 26.089 57.267 1.00 20.98 1798 SER B N 1
ATOM 2346 C CA . SER B 2 38 ? 22.248 25.449 56.195 1.00 21.16 1798 SER B CA 1
ATOM 2347 C C . SER B 2 38 ? 22.481 26.471 55.076 1.00 19.46 1798 SER B C 1
ATOM 2348 O O . SER B 2 38 ? 21.614 27.295 54.790 1.00 17.91 1798 SER B O 1
ATOM 2351 N N . PRO B 2 39 ? 23.656 26.419 54.424 1.00 18.77 1799 PRO B N 1
ATOM 2352 C CA . PRO B 2 39 ? 24.028 27.330 53.335 1.00 18.42 1799 PRO B CA 1
ATOM 2353 C C . PRO B 2 39 ? 23.066 27.342 52.149 1.00 17.65 1799 PRO B C 1
ATOM 2354 O O . PRO B 2 39 ? 22.676 28.406 51.658 1.00 17.14 1799 PRO B O 1
ATOM 2358 N N . ALA B 2 40 ? 22.692 26.156 51.681 1.00 16.34 1800 ALA B N 1
ATOM 2359 C CA . ALA B 2 40 ? 21.798 26.051 50.535 1.00 15.08 1800 ALA B CA 1
ATOM 2360 C C . ALA B 2 40 ? 20.347 25.848 50.942 1.00 14.22 1800 ALA B C 1
ATOM 2361 O O . ALA B 2 40 ? 20.008 24.850 51.572 1.00 13.99 1800 ALA B O 1
ATOM 2363 N N . TYR B 2 41 ? 19.496 26.804 50.578 1.00 13.65 1801 TYR B N 1
ATOM 2364 C CA . TYR B 2 41 ? 18.071 26.730 50.889 1.00 13.06 1801 TYR B CA 1
ATOM 2365 C C . TYR B 2 41 ? 17.289 27.375 49.756 1.00 11.68 1801 TYR B C 1
ATOM 2366 O O . TYR B 2 41 ? 17.821 28.228 49.044 1.00 9.07 1801 TYR B O 1
ATOM 2375 N N . THR B 2 42 ? 16.033 26.962 49.587 1.00 11.81 1802 THR B N 1
ATOM 2376 C CA . THR B 2 42 ? 15.180 27.507 48.532 1.00 11.80 1802 THR B CA 1
ATOM 2377 C C . THR B 2 42 ? 13.875 28.088 49.073 1.00 12.91 1802 THR B C 1
ATOM 2378 O O . THR B 2 42 ? 13.390 27.682 50.130 1.00 11.85 1802 THR B O 1
ATOM 2382 N N . LEU B 2 43 ? 13.325 29.054 48.341 1.00 13.26 1803 LEU B N 1
ATOM 2383 C CA . LEU B 2 43 ? 12.060 29.690 48.697 1.00 12.69 1803 LEU B CA 1
ATOM 2384 C C . LEU B 2 43 ? 11.180 29.498 47.465 1.00 13.16 1803 LEU B C 1
ATOM 2385 O O . LEU B 2 43 ? 11.569 29.879 46.358 1.00 12.37 1803 LEU B O 1
ATOM 2390 N N . VAL B 2 44 ? 10.004 28.904 47.656 1.00 10.93 1804 VAL B N 1
ATOM 2391 C CA . VAL B 2 44 ? 9.091 28.621 46.543 1.00 10.81 1804 VAL B CA 1
ATOM 2392 C C . VAL B 2 44 ? 7.638 28.967 46.876 1.00 11.32 1804 VAL B C 1
ATOM 2393 O O . VAL B 2 44 ? 7.113 28.537 47.909 1.00 10.97 1804 VAL B O 1
ATOM 2397 N N . TRP B 2 45 ? 6.997 29.738 45.999 1.00 9.95 1805 TRP B N 1
ATOM 2398 C CA . TRP B 2 45 ? 5.599 30.133 46.184 1.00 11.30 1805 TRP B CA 1
ATOM 2399 C C . TRP B 2 45 ? 4.618 29.219 45.432 1.00 12.61 1805 TRP B C 1
ATOM 2400 O O . TRP B 2 45 ? 4.882 28.792 44.307 1.00 11.08 1805 TRP B O 1
ATOM 2411 N N . THR B 2 46 ? 3.481 28.933 46.060 1.00 14.35 1806 THR B N 1
ATOM 2412 C CA . THR B 2 46 ? 2.433 28.121 45.446 1.00 14.49 1806 THR B CA 1
ATOM 2413 C C . THR B 2 46 ? 1.114 28.614 46.026 1.00 15.62 1806 THR B C 1
ATOM 2414 O O . THR B 2 46 ? 1.101 29.463 46.923 1.00 14.36 1806 THR B O 1
ATOM 2418 N N . ARG B 2 47 ? 0.008 28.112 45.489 1.00 14.69 1807 ARG B N 1
ATOM 2419 C CA . ARG B 2 47 ? -1.294 28.459 46.032 1.00 16.30 1807 ARG B CA 1
ATOM 2420 C C . ARG B 2 47 ? -1.478 27.505 47.208 1.00 15.72 1807 ARG B C 1
ATOM 2421 O O . ARG B 2 47 ? -0.643 26.629 47.444 1.00 16.49 1807 ARG B O 1
ATOM 2429 N N . LEU B 2 48 ? -2.570 27.672 47.937 1.00 15.48 1808 LEU B N 1
ATOM 2430 C CA . LEU B 2 48 ? -2.879 26.825 49.080 1.00 15.78 1808 LEU B CA 1
ATOM 2431 C C . LEU B 2 48 ? -2.856 25.348 48.658 1.00 16.43 1808 LEU B C 1
ATOM 2432 O O . LEU B 2 48 ? -3.198 25.022 47.524 1.00 18.27 1808 LEU B O 1
ATOM 2437 N N . HIS B 2 49 ? -2.452 24.465 49.567 1.00 15.14 1809 HIS B N 1
ATOM 2438 C CA . HIS B 2 49 ? -2.388 23.026 49.292 1.00 17.13 1809 HIS B CA 1
ATOM 2439 C C . HIS B 2 49 ? -1.443 22.696 48.131 1.00 17.82 1809 HIS B C 1
ATOM 2440 O O . HIS B 2 49 ? -1.677 21.734 47.394 1.00 17.54 1809 HIS B O 1
ATOM 2447 N N . ASN B 2 50 ? -0.390 23.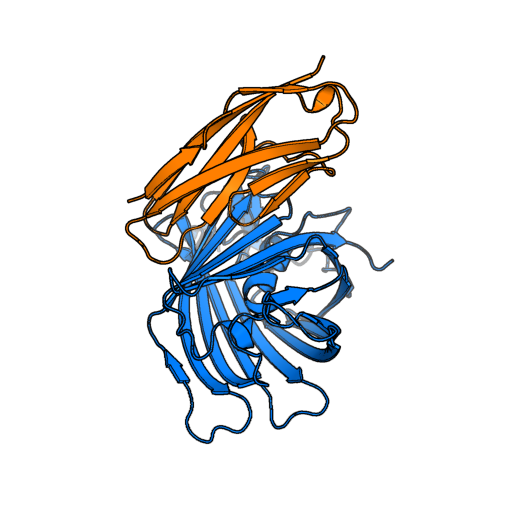488 47.968 1.00 17.77 1810 ASN B N 1
ATOM 2448 C CA . ASN B 2 50 ? 0.574 23.276 46.889 1.00 19.81 1810 ASN B CA 1
ATOM 2449 C C . ASN B 2 50 ? -0.083 23.371 45.511 1.00 19.08 1810 ASN B C 1
ATOM 2450 O O . ASN B 2 50 ? 0.262 22.623 44.592 1.00 17.91 1810 ASN B O 1
ATOM 2455 N N . GLY B 2 51 ? -1.037 24.290 45.381 1.00 17.71 1811 GLY B N 1
ATOM 2456 C CA . GLY B 2 51 ? -1.724 24.484 44.116 1.00 15.96 1811 GLY B CA 1
ATOM 2457 C C . GLY B 2 51 ? -0.846 25.204 43.107 1.00 15.10 1811 GLY B C 1
ATOM 2458 O O . GLY B 2 51 ? -0.045 26.068 43.471 1.00 13.13 1811 GLY B O 1
ATOM 2459 N N . LYS B 2 52 ? -1.007 24.863 41.834 1.00 14.49 1812 LYS B N 1
ATOM 2460 C CA . LYS B 2 52 ? -0.197 25.463 40.775 1.00 16.04 1812 LYS B CA 1
ATOM 2461 C C . LYS B 2 52 ? -0.412 26.973 40.615 1.00 15.86 1812 LYS B C 1
ATOM 2462 O O . LYS B 2 52 ? -1.547 27.462 40.625 1.00 13.73 1812 LYS B O 1
ATOM 2468 N N . LEU B 2 53 ? 0.688 27.712 40.480 1.00 14.76 1813 LEU B N 1
ATOM 2469 C CA . LEU B 2 53 ? 0.613 29.161 40.311 1.00 14.84 1813 LEU B CA 1
ATOM 2470 C C . LEU B 2 53 ? -0.012 29.528 38.972 1.00 15.59 1813 LEU B C 1
ATOM 2471 O O . LEU B 2 53 ? 0.029 28.747 38.028 1.00 14.87 1813 LEU B O 1
ATOM 2476 N N . PRO B 2 54 ? -0.613 30.727 38.880 1.00 16.23 1814 PRO B N 1
ATOM 2477 C CA . PRO B 2 54 ? -1.224 31.160 37.621 1.00 18.19 1814 PRO B CA 1
ATOM 2478 C C . PRO B 2 54 ? -0.092 31.303 36.603 1.00 19.49 1814 PRO B C 1
ATOM 2479 O O . PRO B 2 54 ? 1.049 31.584 36.980 1.00 18.24 1814 PRO B O 1
ATOM 2483 N N . SER B 2 55 ? -0.403 31.114 35.325 1.00 19.92 1815 SER B N 1
ATOM 2484 C CA . SER B 2 55 ? 0.602 31.223 34.271 1.00 19.87 1815 SER B CA 1
ATOM 2485 C C . SER B 2 55 ? 1.207 32.627 34.216 1.00 20.00 1815 SER B C 1
ATOM 2486 O O . SER B 2 55 ? 2.364 32.796 33.826 1.00 19.25 1815 SER B O 1
ATOM 2489 N N . ARG B 2 56 ? 0.418 33.622 34.614 1.00 17.43 1816 ARG B N 1
ATOM 2490 C CA . ARG B 2 56 ? 0.847 35.018 34.622 1.00 17.86 1816 ARG B CA 1
ATOM 2491 C C . ARG B 2 56 ? 1.723 35.351 35.828 1.00 17.25 1816 ARG B C 1
ATOM 2492 O O . ARG B 2 56 ? 2.112 36.507 36.024 1.00 16.66 1816 ARG B O 1
ATOM 2500 N N . ALA B 2 57 ? 2.027 34.344 36.638 1.00 17.53 1817 ALA B N 1
ATOM 2501 C CA . ALA B 2 57 ? 2.845 34.552 37.823 1.00 18.32 1817 ALA B CA 1
ATOM 2502 C C . ALA B 2 57 ? 4.313 34.227 37.587 1.00 18.73 1817 ALA B C 1
ATOM 2503 O O . ALA B 2 57 ? 4.647 33.243 36.929 1.00 18.98 1817 ALA B O 1
ATOM 2505 N N . MET B 2 58 ? 5.179 35.073 38.134 1.00 17.20 1818 MET B N 1
ATOM 2506 C CA . MET B 2 58 ? 6.624 34.904 38.038 1.00 17.20 1818 MET B CA 1
ATOM 2507 C C . MET B 2 58 ? 7.088 34.660 39.474 1.00 16.86 1818 MET B C 1
ATOM 2508 O O . MET B 2 58 ? 6.685 35.392 40.376 1.00 17.51 1818 MET B O 1
ATOM 2513 N N . ASP B 2 59 ? 7.919 33.642 39.695 1.00 15.18 1819 ASP B N 1
ATOM 2514 C CA . ASP B 2 59 ? 8.401 33.338 41.046 1.00 14.04 1819 ASP B CA 1
ATOM 2515 C C . ASP B 2 59 ? 9.890 32.987 41.042 1.00 13.78 1819 ASP B C 1
ATOM 2516 O O . ASP B 2 59 ? 10.293 31.982 40.456 1.00 11.47 1819 ASP B O 1
ATOM 2521 N N . PHE B 2 60 ? 10.700 33.825 41.689 1.00 12.47 1820 PHE B N 1
ATOM 2522 C CA . PHE B 2 60 ? 12.148 33.597 41.764 1.00 13.56 1820 PHE B CA 1
ATOM 2523 C C . PHE B 2 60 ? 12.788 34.354 42.926 1.00 13.76 1820 PHE B C 1
ATOM 2524 O O . PHE B 2 60 ? 12.471 35.518 43.176 1.00 12.61 1820 PHE B O 1
ATOM 2532 N N . ASN B 2 61 ? 13.685 33.674 43.633 1.00 14.09 1821 ASN B N 1
ATOM 2533 C CA . ASN B 2 61 ? 14.406 34.256 44.759 1.00 15.41 1821 ASN B CA 1
ATOM 2534 C C . ASN B 2 61 ? 13.470 34.800 45.837 1.00 15.30 1821 ASN B C 1
ATOM 2535 O O . ASN B 2 61 ? 13.759 35.817 46.467 1.00 14.97 1821 ASN B O 1
ATOM 2540 N N . GLY B 2 62 ? 12.351 34.111 46.049 1.00 13.86 1822 GLY B N 1
ATOM 2541 C CA . GLY B 2 62 ? 11.399 34.533 47.062 1.00 14.08 1822 GLY B CA 1
ATOM 2542 C C . GLY B 2 62 ? 10.437 35.639 46.665 1.00 14.20 1822 GLY B C 1
ATOM 2543 O O . GLY B 2 62 ? 9.574 36.029 47.455 1.00 15.40 1822 GLY B O 1
ATOM 2544 N N . ILE B 2 63 ? 10.564 36.142 45.443 1.00 14.33 1823 ILE B N 1
ATOM 2545 C CA . ILE B 2 63 ? 9.692 37.219 44.984 1.00 13.56 1823 ILE B CA 1
ATOM 2546 C C . ILE B 2 63 ? 8.609 36.718 44.022 1.00 14.62 1823 ILE B C 1
ATOM 2547 O O . ILE B 2 63 ? 8.910 36.213 42.936 1.00 13.76 1823 ILE B O 1
ATOM 2552 N N . LEU B 2 64 ? 7.353 36.848 44.444 1.00 13.61 1824 LEU B N 1
ATOM 2553 C CA . LEU B 2 64 ? 6.208 36.435 43.634 1.00 13.62 1824 LEU B CA 1
ATOM 2554 C C . LEU B 2 64 ? 5.563 37.668 43.013 1.00 15.13 1824 LEU B C 1
ATOM 2555 O O . LEU B 2 64 ? 5.126 38.574 43.728 1.00 16.90 1824 LEU B O 1
ATOM 2560 N N . THR B 2 65 ? 5.513 37.697 41.686 1.00 14.93 1825 THR B N 1
ATOM 2561 C CA . THR B 2 65 ? 4.909 38.804 40.959 1.00 16.25 1825 THR B CA 1
ATOM 2562 C C . THR B 2 65 ? 3.814 38.285 40.034 1.00 16.99 1825 THR B C 1
ATOM 2563 O O . THR B 2 65 ? 4.074 37.502 39.118 1.00 15.76 1825 THR B O 1
ATOM 2567 N N . ILE B 2 66 ? 2.583 38.710 40.291 1.00 17.10 1826 ILE B N 1
ATOM 2568 C CA . ILE B 2 66 ? 1.453 38.291 39.476 1.00 16.37 1826 ILE B CA 1
ATOM 2569 C C . ILE B 2 66 ? 1.066 39.486 38.619 1.00 17.36 1826 ILE B C 1
ATOM 2570 O O . ILE B 2 66 ? 0.708 40.538 39.141 1.00 19.31 1826 ILE B O 1
ATOM 2575 N N . ARG B 2 67 ? 1.149 39.324 37.304 1.00 19.08 1827 ARG B N 1
ATOM 2576 C CA . ARG B 2 67 ? 0.827 40.413 36.386 1.00 20.87 1827 ARG B CA 1
ATOM 2577 C C . ARG B 2 67 ? -0.556 40.281 35.758 1.00 18.92 1827 ARG B C 1
ATOM 2578 O O . ARG B 2 67 ? -1.043 39.172 35.532 1.00 17.09 1827 ARG B O 1
ATOM 2586 N N . ASN B 2 68 ? -1.184 41.425 35.486 1.00 19.08 1828 ASN B N 1
ATOM 2587 C CA . ASN B 2 68 ? -2.509 41.459 34.871 1.00 17.17 1828 ASN B CA 1
ATOM 2588 C C . ASN B 2 68 ? -3.461 40.539 35.637 1.00 16.63 1828 ASN B C 1
ATOM 2589 O O . ASN B 2 68 ? -4.028 39.601 35.078 1.00 14.73 1828 ASN B O 1
ATOM 2594 N N . VAL B 2 69 ? -3.623 40.841 36.923 1.00 14.66 1829 VAL B N 1
ATOM 2595 C CA . VAL B 2 69 ? -4.462 40.073 37.841 1.00 16.10 1829 VAL B CA 1
ATOM 2596 C C . VAL B 2 69 ? -5.896 39.800 37.395 1.00 17.34 1829 VAL B C 1
ATOM 2597 O O . VAL B 2 69 ? -6.591 40.680 36.875 1.00 16.78 1829 VAL B O 1
ATOM 2601 N N . GLN B 2 70 ? -6.326 38.566 37.632 1.00 16.79 1830 GLN B N 1
ATOM 2602 C CA . GLN B 2 70 ? -7.668 38.113 37.292 1.00 17.20 1830 GLN B CA 1
ATOM 2603 C C . GLN B 2 70 ? -8.427 37.794 38.577 1.00 17.54 1830 GLN B C 1
ATOM 2604 O O . GLN B 2 70 ? -7.826 37.458 39.600 1.00 17.20 1830 GLN B O 1
ATOM 2610 N N . PRO B 2 71 ? -9.761 37.913 38.547 1.00 16.84 1831 PRO B N 1
ATOM 2611 C CA . PRO B 2 71 ? -10.534 37.610 39.751 1.00 17.80 1831 PRO B CA 1
ATOM 2612 C C . PRO B 2 71 ? -10.162 36.237 40.320 1.00 16.95 1831 PRO B C 1
ATOM 2613 O O . PRO B 2 71 ? -10.064 36.073 41.533 1.00 15.11 1831 PRO B O 1
ATOM 2617 N N . SER B 2 72 ? -9.927 35.267 39.438 1.00 15.64 1832 SER B N 1
ATOM 2618 C CA . SER B 2 72 ? -9.579 33.912 39.867 1.00 17.39 1832 SER B CA 1
ATOM 2619 C C . SER B 2 72 ? -8.271 33.832 40.657 1.00 17.31 1832 SER B C 1
ATOM 2620 O O . SER B 2 72 ? -8.015 32.829 41.328 1.00 15.48 1832 SER B O 1
ATOM 2623 N N . ASP B 2 73 ? -7.451 34.881 40.581 1.00 16.23 1833 ASP B N 1
ATOM 2624 C CA . ASP B 2 73 ? -6.176 34.904 41.298 1.00 16.12 1833 ASP B CA 1
ATOM 2625 C C . ASP B 2 73 ? -6.363 35.116 42.800 1.00 16.38 1833 ASP B C 1
ATOM 2626 O O . ASP B 2 73 ? -5.446 34.867 43.589 1.00 16.09 1833 ASP B O 1
ATOM 2631 N N . ALA B 2 74 ? -7.543 35.587 43.193 1.00 16.30 1834 ALA B N 1
ATOM 2632 C CA . ALA B 2 74 ? -7.830 35.838 44.602 1.00 16.36 1834 ALA B CA 1
ATOM 2633 C C . ALA B 2 74 ? -7.669 34.577 45.442 1.00 16.14 1834 ALA B C 1
ATOM 2634 O O . ALA B 2 74 ? -8.065 33.487 45.029 1.00 14.56 1834 ALA B O 1
ATOM 2636 N N . GLY B 2 75 ? -7.088 34.731 46.628 1.00 15.65 1835 GLY B N 1
ATOM 2637 C CA . GLY B 2 75 ? -6.903 33.589 47.503 1.00 15.29 1835 GLY B CA 1
ATOM 2638 C C . GLY B 2 75 ? -5.651 33.677 48.360 1.00 14.98 1835 GLY B C 1
ATOM 2639 O O . GLY B 2 75 ? -4.990 34.714 48.411 1.00 15.36 18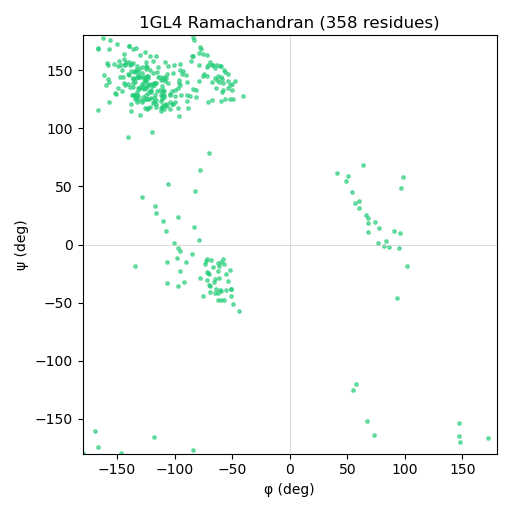35 GLY B O 1
ATOM 2640 N N . THR B 2 76 ? -5.330 32.574 49.027 1.00 14.16 1836 THR B N 1
ATOM 2641 C CA . THR B 2 76 ? -4.157 32.492 49.897 1.00 14.31 1836 THR B CA 1
ATOM 2642 C C . THR B 2 76 ? -2.973 31.858 49.164 1.00 13.94 1836 THR B C 1
ATOM 2643 O O . THR B 2 76 ? -3.128 30.846 48.478 1.00 13.11 1836 THR B O 1
ATOM 2647 N N . TYR B 2 77 ? -1.796 32.463 49.309 1.00 13.98 1837 TYR B N 1
ATOM 2648 C CA . TYR B 2 77 ? -0.577 31.950 48.697 1.00 12.80 1837 TYR B CA 1
ATOM 2649 C C . TYR B 2 77 ? 0.382 31.543 49.810 1.00 13.77 1837 TYR B C 1
ATOM 2650 O O . TYR B 2 77 ? 0.382 32.146 50.891 1.00 14.30 1837 TYR B O 1
ATOM 2659 N N . VAL B 2 78 ? 1.194 30.525 49.539 1.00 12.53 1838 VAL B N 1
ATOM 2660 C CA . VAL B 2 78 ? 2.125 29.981 50.525 1.00 12.34 1838 VAL B CA 1
ATOM 2661 C C . VAL B 2 78 ? 3.576 29.953 50.066 1.00 13.78 1838 VAL B C 1
ATOM 2662 O O . VAL B 2 78 ? 3.884 29.434 48.990 1.00 13.80 1838 VAL B O 1
ATOM 2666 N N . CYS B 2 79 ? 4.463 30.499 50.892 1.00 14.01 1839 CYS B N 1
ATOM 2667 C CA . CYS B 2 79 ? 5.890 30.491 50.592 1.00 14.87 1839 CYS B CA 1
ATOM 2668 C C . CYS B 2 79 ? 6.522 29.381 51.415 1.00 14.66 1839 CYS B C 1
ATOM 2669 O O . CYS B 2 79 ? 6.431 29.388 52.644 1.00 14.66 1839 CYS B O 1
ATOM 2672 N N . THR B 2 80 ? 7.160 28.428 50.744 1.00 12.91 1840 THR B N 1
ATOM 2673 C CA . THR B 2 80 ? 7.788 27.319 51.445 1.00 13.63 1840 THR B CA 1
ATOM 2674 C C . THR B 2 80 ? 9.313 27.413 51.444 1.00 13.51 1840 THR B C 1
ATOM 2675 O O . THR B 2 80 ? 9.943 27.435 50.382 1.00 13.90 1840 THR B O 1
ATOM 2679 N N . GLY B 2 81 ? 9.894 27.469 52.641 1.00 11.57 1841 GLY B N 1
ATOM 2680 C CA . GLY B 2 81 ? 11.338 27.532 52.778 1.00 11.24 1841 GLY B CA 1
ATOM 2681 C C . GLY B 2 81 ? 11.842 26.119 52.996 1.00 13.62 1841 GLY B C 1
ATOM 2682 O O . GLY B 2 81 ? 11.241 25.363 53.772 1.00 13.68 1841 GLY B O 1
ATOM 2683 N N . SER B 2 82 ? 12.936 25.751 52.334 1.00 12.26 1842 SER B N 1
ATOM 2684 C CA . SER B 2 82 ? 13.456 24.394 52.469 1.00 13.97 1842 SER B CA 1
ATOM 2685 C C . SER B 2 82 ? 14.973 24.230 52.376 1.00 13.34 1842 SER B C 1
ATOM 2686 O O . SER B 2 82 ? 15.641 24.944 51.625 1.00 11.82 1842 SER B O 1
ATOM 2689 N N . ASN B 2 83 ? 15.505 23.293 53.165 1.00 13.28 1843 ASN B N 1
ATOM 2690 C CA . ASN B 2 83 ? 16.923 22.938 53.134 1.00 14.59 1843 ASN B CA 1
ATOM 2691 C C . ASN B 2 83 ? 17.035 21.444 53.436 1.00 16.89 1843 ASN B C 1
ATOM 2692 O O . ASN B 2 83 ? 16.021 20.780 53.635 1.00 18.55 1843 ASN B O 1
ATOM 2697 N N . MET B 2 84 ? 18.249 20.905 53.464 1.00 19.01 1844 MET B N 1
ATOM 2698 C CA . MET B 2 84 ? 18.410 19.474 53.700 1.00 21.68 1844 MET B CA 1
ATOM 2699 C C . MET B 2 84 ? 17.891 18.984 55.051 1.00 22.63 1844 MET B C 1
ATOM 2700 O O . MET B 2 84 ? 17.632 17.793 55.219 1.00 21.46 1844 MET B O 1
ATOM 2705 N N . PHE B 2 85 ? 17.705 19.902 55.997 1.00 23.29 1845 PHE B N 1
ATOM 2706 C CA . PHE B 2 85 ? 17.244 19.545 57.338 1.00 24.32 1845 PHE B CA 1
ATOM 2707 C C . PHE B 2 85 ? 15.744 19.688 57.623 1.00 23.67 1845 PHE B C 1
ATOM 2708 O O . PHE B 2 85 ? 15.177 18.886 58.372 1.00 22.73 1845 PHE B O 1
ATOM 2716 N N . ALA B 2 86 ? 15.099 20.698 57.045 1.00 20.52 1846 ALA B N 1
ATOM 2717 C CA . ALA B 2 86 ? 13.678 20.906 57.305 1.00 20.00 1846 ALA B CA 1
ATOM 2718 C C . ALA B 2 86 ? 13.001 21.876 56.346 1.00 18.47 1846 ALA B C 1
ATOM 2719 O O . ALA B 2 86 ? 13.607 22.338 55.379 1.00 19.06 1846 ALA B O 1
ATOM 2721 N N . MET B 2 87 ? 11.736 22.172 56.635 1.00 18.58 1847 MET B N 1
ATOM 2722 C CA . MET B 2 87 ? 10.931 23.099 55.845 1.00 18.95 1847 MET B CA 1
ATOM 2723 C C . MET B 2 87 ? 10.087 23.978 56.764 1.00 18.89 1847 MET B C 1
ATOM 2724 O O . MET B 2 87 ? 9.811 23.619 57.911 1.00 20.06 1847 MET B O 1
ATOM 2729 N N . ASP B 2 88 ? 9.686 25.141 56.262 1.00 17.34 1848 ASP B N 1
ATOM 2730 C CA . ASP B 2 88 ? 8.842 26.047 57.027 1.00 17.67 1848 ASP B CA 1
ATOM 2731 C C . ASP B 2 88 ? 7.963 26.812 56.042 1.00 16.98 1848 ASP B C 1
ATOM 2732 O O . ASP B 2 88 ? 8.338 26.989 54.882 1.00 14.93 1848 ASP B O 1
ATOM 2737 N N . GLN B 2 89 ? 6.794 27.258 56.495 1.00 16.37 1849 GLN B N 1
ATOM 2738 C CA . GLN B 2 89 ? 5.878 27.968 55.612 1.00 18.10 1849 GLN B CA 1
ATOM 2739 C C . GLN B 2 89 ? 5.258 29.237 56.190 1.00 19.36 1849 GLN B C 1
ATOM 2740 O O . GLN B 2 89 ? 5.041 29.355 57.401 1.00 20.07 1849 GLN B O 1
ATOM 2746 N N . GLY B 2 90 ? 4.983 30.184 55.297 1.00 17.45 1850 GLY B N 1
ATOM 2747 C CA . GLY B 2 90 ? 4.357 31.440 55.667 1.00 17.85 1850 GLY B CA 1
ATOM 2748 C C . GLY B 2 90 ? 3.312 31.736 54.604 1.00 17.52 1850 GLY B C 1
ATOM 2749 O O . GLY B 2 90 ? 3.442 31.251 53.479 1.00 16.02 1850 GLY B O 1
ATOM 2750 N N . THR B 2 91 ? 2.286 32.521 54.934 1.00 16.18 1851 THR B N 1
ATOM 2751 C CA . THR B 2 91 ? 1.239 32.828 53.960 1.00 16.70 1851 THR B CA 1
ATOM 2752 C C . THR B 2 91 ? 1.023 34.303 53.647 1.00 17.21 1851 THR B C 1
ATOM 2753 O O . THR B 2 91 ? 1.441 35.193 54.389 1.00 16.97 1851 THR B O 1
ATOM 2757 N N . ALA B 2 92 ? 0.359 34.537 52.521 1.00 17.13 1852 ALA B N 1
ATOM 2758 C CA . ALA B 2 92 ? 0.009 35.871 52.058 1.00 16.45 1852 ALA B CA 1
ATOM 2759 C C . ALA B 2 92 ? -1.386 35.726 51.451 1.00 17.49 1852 ALA B C 1
ATOM 2760 O O . ALA B 2 92 ? -1.783 34.624 51.063 1.00 16.06 1852 ALA B O 1
ATOM 2762 N N . THR B 2 93 ? -2.139 36.819 51.377 1.00 16.91 1853 THR B N 1
ATOM 2763 C CA . THR B 2 93 ? -3.487 36.752 50.823 1.00 19.40 1853 THR B CA 1
ATOM 2764 C C . THR B 2 93 ? -3.756 37.880 49.841 1.00 19.64 1853 THR B C 1
ATOM 2765 O O . THR B 2 93 ? -3.349 39.025 50.065 1.00 17.86 1853 THR B O 1
ATOM 2769 N N . LEU B 2 94 ? -4.452 37.540 48.756 1.00 19.75 1854 LEU B N 1
ATOM 2770 C CA . LEU B 2 94 ? -4.799 38.490 47.706 1.00 19.96 1854 LEU B CA 1
ATOM 2771 C C . LEU B 2 94 ? -6.308 38.616 47.508 1.00 21.16 1854 LEU B C 1
ATOM 2772 O O . LEU B 2 94 ? -7.020 37.613 47.386 1.00 20.48 1854 LEU B O 1
ATOM 2777 N N . HIS B 2 95 ? -6.778 39.859 47.466 1.00 20.42 1855 HIS B N 1
ATOM 2778 C CA . HIS B 2 95 ? -8.184 40.157 47.255 1.00 21.68 1855 HIS B CA 1
ATOM 2779 C C . HIS B 2 95 ? -8.303 40.959 45.962 1.00 22.09 1855 HIS B C 1
ATOM 2780 O O . HIS B 2 95 ? -7.477 41.829 45.692 1.00 19.94 1855 HIS B O 1
ATOM 2787 N N . VAL B 2 96 ? -9.323 40.655 45.164 1.00 21.97 1856 VAL B N 1
ATOM 2788 C CA . VAL B 2 96 ? -9.534 41.342 43.894 1.00 23.72 1856 VAL B CA 1
ATOM 2789 C C . VAL B 2 96 ? -10.871 42.080 43.888 1.00 25.68 1856 VAL B C 1
ATOM 2790 O O . VAL B 2 96 ? -11.926 41.480 44.083 1.00 23.98 1856 VAL B O 1
ATOM 2794 N N . GLN B 2 97 ? -10.809 43.385 43.656 1.00 28.17 1857 GLN B N 1
ATOM 2795 C CA . GLN B 2 97 ? -11.993 44.237 43.626 1.00 32.91 1857 GLN B CA 1
ATOM 2796 C C . GLN B 2 97 ? -12.860 43.983 42.396 1.00 34.18 1857 GLN B C 1
ATOM 2797 O O . GLN B 2 97 ? -12.799 44.810 41.463 1.00 36.91 1857 GLN B O 1
#